Protein AF-A0A819J9R9-F1 (afdb_monomer)

Sequence (330 aa):
MSTSNQSIEPYYMQFLRCAKCSHVFEYENRSYHPITIPTCGHTMCKKYHRPIDQLPTNYPLLIILYDPSKLPKDHIRTLCADKTLGDISMAIKPMINSKECESVISRSMIRKIFSLLNSQYIEREGLSKFLKAMRSLAEHICLDIMLGHQNPQQLTNDVWSTVGFQNHTFYESAIQEKVLNHILSFFKHHAESQAEDIASFVIKDVHGNDRRDIRPIVDLLSGASCFQVFFTSPEQWSLLFYADTQHHLSVEKIIDNLSTPDLFSHAIEQFSNVIRRAGASSEHLLNLKSNFQRLSKIADDNQEYYLNPAIFTQLVLDAINELLQVLINF

pLDDT: mean 74.57, std 15.9, range [32.41, 95.88]

Radius of gyration: 23.45 Å; Cα contacts (8 Å, |Δi|>4): 337; chains: 1; bounding box: 65×56×59 Å

Structure (mmCIF, N/CA/C/O backbone):
data_AF-A0A819J9R9-F1
#
_entry.id   AF-A0A819J9R9-F1
#
loop_
_atom_site.group_PDB
_atom_site.id
_atom_site.type_symbol
_atom_site.label_atom_id
_atom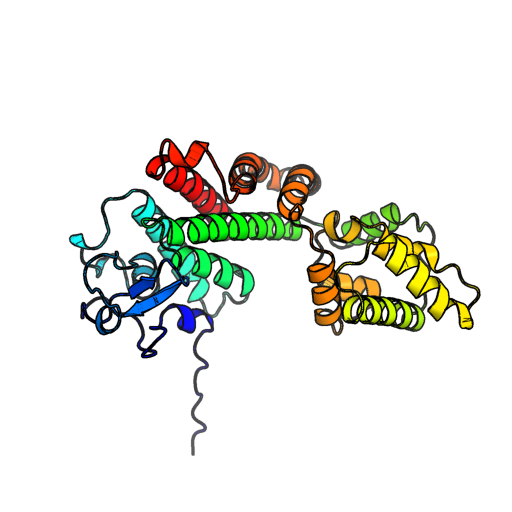_site.label_alt_id
_atom_site.label_comp_id
_atom_site.label_asym_id
_atom_site.label_entity_id
_atom_site.label_seq_id
_atom_site.pdbx_PDB_ins_code
_atom_site.Cartn_x
_atom_site.Cartn_y
_atom_site.Cartn_z
_atom_site.occupancy
_atom_site.B_iso_or_equiv
_atom_site.auth_seq_id
_atom_site.auth_comp_id
_atom_site.auth_asym_id
_atom_site.auth_atom_id
_atom_site.pdbx_PDB_model_num
ATOM 1 N N . MET A 1 1 ? -18.317 -36.057 -19.850 1.00 35.53 1 MET A N 1
ATOM 2 C CA . MET A 1 1 ? -17.613 -34.889 -20.414 1.00 35.53 1 MET A CA 1
ATOM 3 C C . MET A 1 1 ? -17.219 -33.998 -19.256 1.00 35.53 1 MET A C 1
ATOM 5 O O . MET A 1 1 ? -18.078 -33.531 -18.525 1.00 35.53 1 MET A O 1
ATOM 9 N N . SER A 1 2 ? -15.917 -33.926 -19.024 1.00 32.41 2 SER A N 1
ATOM 10 C CA . SER A 1 2 ? -15.237 -33.253 -17.922 1.00 32.41 2 SER A CA 1
ATOM 11 C C . SER A 1 2 ? -15.497 -31.748 -17.922 1.00 32.41 2 SER A C 1
ATOM 13 O O . SER A 1 2 ? -15.113 -31.055 -18.862 1.00 32.41 2 SER A O 1
ATOM 15 N N . THR A 1 3 ? -16.102 -31.248 -16.848 1.00 35.44 3 THR A N 1
ATOM 16 C CA . THR A 1 3 ? -16.086 -29.832 -16.481 1.00 35.44 3 THR A CA 1
ATOM 17 C C . THR A 1 3 ? -14.637 -29.433 -16.221 1.00 35.44 3 THR A C 1
ATOM 19 O O . THR A 1 3 ? -14.031 -29.852 -15.235 1.00 35.44 3 THR A O 1
ATOM 22 N N . SER A 1 4 ? -14.046 -28.683 -17.145 1.00 39.91 4 SER A N 1
ATOM 23 C CA . SER A 1 4 ? -12.729 -28.084 -16.972 1.00 39.91 4 SER A CA 1
ATOM 24 C C . SER A 1 4 ? -12.760 -27.157 -15.757 1.00 39.91 4 SER A C 1
ATOM 26 O O . SER A 1 4 ? -13.386 -26.099 -15.811 1.00 39.91 4 SER A O 1
ATOM 28 N N . ASN A 1 5 ? -12.079 -27.553 -14.681 1.00 39.50 5 ASN A N 1
ATOM 29 C CA . ASN A 1 5 ? -11.653 -26.655 -13.612 1.00 39.50 5 ASN A CA 1
ATOM 30 C C . ASN A 1 5 ? -10.785 -25.556 -14.243 1.00 39.50 5 ASN A C 1
ATOM 32 O O . ASN A 1 5 ? -9.584 -25.741 -14.433 1.00 39.50 5 ASN A O 1
ATOM 36 N N . GLN A 1 6 ? -11.386 -24.425 -14.613 1.00 41.88 6 GLN A N 1
ATOM 37 C CA . GLN A 1 6 ? -10.630 -23.207 -14.871 1.00 41.88 6 GLN A CA 1
ATOM 38 C C . GLN A 1 6 ? -10.096 -22.744 -13.516 1.00 41.88 6 GLN A C 1
ATOM 40 O O . GLN A 1 6 ? -10.842 -22.235 -12.685 1.00 41.88 6 GLN A O 1
ATOM 45 N N . SER A 1 7 ? -8.813 -22.992 -13.261 1.00 53.72 7 SER A N 1
ATOM 46 C CA . SER A 1 7 ? -8.115 -22.406 -12.122 1.00 53.72 7 SER A CA 1
ATOM 47 C C . SER A 1 7 ? -8.224 -20.886 -12.233 1.00 53.72 7 SER A C 1
ATOM 49 O O . SER A 1 7 ? -7.652 -20.301 -13.154 1.00 53.72 7 SER A O 1
ATOM 51 N N . ILE A 1 8 ? -8.989 -20.267 -11.335 1.00 70.19 8 ILE A N 1
ATOM 52 C CA . ILE A 1 8 ? -9.110 -18.812 -11.243 1.00 70.19 8 ILE A CA 1
ATOM 53 C C . ILE A 1 8 ? -7.704 -18.255 -10.994 1.00 70.19 8 ILE A C 1
ATOM 55 O O . ILE A 1 8 ? -7.024 -18.663 -10.053 1.00 70.19 8 ILE A O 1
ATOM 59 N N . GLU A 1 9 ? -7.243 -17.380 -11.886 1.00 75.88 9 GLU A N 1
ATOM 60 C CA . GLU A 1 9 ? -5.914 -16.776 -11.804 1.00 75.88 9 GLU A CA 1
ATOM 61 C C . GLU A 1 9 ? -5.817 -15.849 -10.573 1.00 75.88 9 GLU A C 1
ATOM 63 O O . GLU A 1 9 ? -6.787 -15.148 -10.264 1.00 75.88 9 GLU A O 1
ATOM 68 N N . PRO A 1 10 ? -4.676 -15.809 -9.856 1.00 82.81 10 PRO A N 1
ATOM 69 C CA . PRO A 1 10 ? -4.531 -14.958 -8.678 1.00 82.81 10 PRO A CA 1
ATOM 70 C C . PRO A 1 10 ? -4.746 -13.465 -8.974 1.00 82.81 10 PRO A C 1
ATOM 72 O O . PRO A 1 10 ? -4.228 -12.933 -9.955 1.00 82.81 10 PRO A O 1
ATOM 75 N N . TYR A 1 11 ? -5.434 -12.756 -8.069 1.00 84.00 11 TYR A N 1
ATOM 76 C CA . TYR A 1 11 ? -5.786 -11.332 -8.215 1.00 84.00 11 TYR A CA 1
ATOM 77 C C . TYR A 1 11 ? -4.590 -10.424 -8.553 1.00 84.00 11 TYR A C 1
ATOM 79 O O . TYR A 1 11 ? -4.715 -9.500 -9.355 1.00 84.00 11 TYR A O 1
ATOM 87 N N . TYR A 1 12 ? -3.417 -10.677 -7.966 1.00 87.50 12 TYR A N 1
ATOM 88 C CA . TYR A 1 12 ? -2.241 -9.825 -8.161 1.00 87.50 12 TYR A CA 1
ATOM 89 C C . TYR A 1 12 ? -1.655 -9.902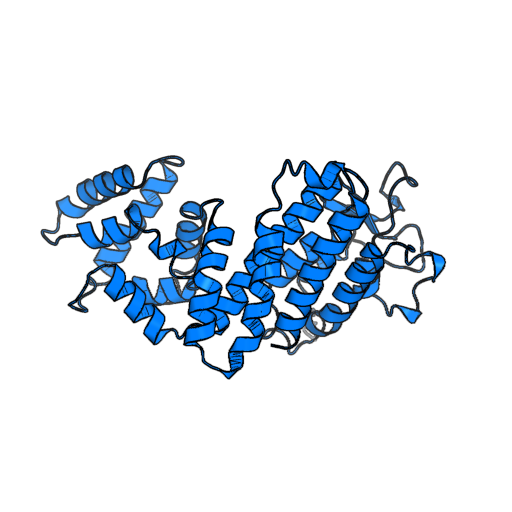 -9.581 1.00 87.50 12 TYR A C 1
ATOM 91 O O . TYR A 1 12 ? -0.903 -9.010 -9.973 1.00 87.50 12 TYR A O 1
ATOM 99 N N . MET A 1 13 ? -2.009 -10.916 -10.380 1.00 90.75 13 MET A N 1
ATOM 100 C CA . MET A 1 13 ? -1.485 -11.079 -11.742 1.00 90.75 13 MET A CA 1
ATOM 101 C C . MET A 1 13 ? -1.840 -9.908 -12.661 1.00 90.75 13 MET A C 1
ATOM 103 O O . MET A 1 13 ? -1.108 -9.630 -13.609 1.00 90.75 13 MET A O 1
ATOM 107 N N . GLN A 1 14 ? -2.903 -9.160 -12.358 1.00 89.75 14 GLN A N 1
ATOM 108 C CA . GLN A 1 14 ? -3.237 -7.936 -13.091 1.00 89.75 14 GLN A CA 1
ATOM 109 C C . GLN A 1 14 ? -2.122 -6.874 -13.027 1.00 89.75 14 GLN A C 1
ATOM 111 O O . GLN A 1 14 ? -1.967 -6.100 -13.967 1.00 89.75 14 GLN A O 1
ATOM 116 N N . PHE A 1 15 ? -1.322 -6.848 -11.952 1.00 91.50 15 PHE A N 1
ATOM 117 C CA . PHE A 1 15 ? -0.208 -5.907 -11.778 1.00 91.50 15 PHE A CA 1
ATOM 118 C C . PHE A 1 15 ? 1.066 -6.349 -12.508 1.00 91.50 15 PHE A C 1
ATOM 120 O O . PHE A 1 15 ? 1.999 -5.566 -12.664 1.00 91.50 15 PHE A O 1
ATOM 127 N N . LEU A 1 16 ? 1.108 -7.606 -12.952 1.00 94.38 16 LEU A N 1
ATOM 128 C CA . LEU A 1 16 ? 2.244 -8.234 -13.628 1.00 94.38 16 LEU A CA 1
ATOM 129 C C . LEU A 1 16 ? 2.017 -8.351 -15.142 1.00 94.38 16 LEU A C 1
ATOM 131 O O . LEU A 1 16 ? 2.734 -9.071 -15.841 1.00 94.38 16 LEU A O 1
ATOM 135 N N . ARG A 1 17 ? 1.008 -7.637 -15.650 1.00 94.94 17 ARG A N 1
ATOM 136 C CA . ARG A 1 17 ? 0.623 -7.600 -17.056 1.00 94.94 17 ARG A CA 1
ATOM 137 C C . ARG A 1 17 ? 0.718 -6.186 -17.598 1.00 94.94 17 ARG A C 1
ATOM 139 O O . ARG A 1 17 ? 0.450 -5.201 -16.918 1.00 94.94 17 ARG A O 1
ATOM 146 N N . CYS A 1 18 ? 1.051 -6.095 -18.876 1.00 94.69 18 CYS A N 1
ATOM 147 C CA . CYS A 1 18 ? 1.057 -4.836 -19.600 1.00 94.69 18 CYS A CA 1
ATOM 148 C C . CYS A 1 18 ? -0.339 -4.212 -19.639 1.00 94.69 18 CYS A C 1
ATOM 150 O O . CYS A 1 18 ? -1.257 -4.814 -20.198 1.00 94.69 18 CYS A O 1
ATOM 152 N N . ALA A 1 19 ? -0.464 -2.962 -19.191 1.00 92.88 19 ALA A N 1
ATOM 153 C CA . ALA A 1 19 ? -1.728 -2.222 -19.227 1.00 92.88 19 ALA A CA 1
ATOM 154 C C . ALA A 1 19 ? -2.332 -2.060 -20.641 1.00 92.88 19 ALA A C 1
ATOM 156 O O . ALA A 1 19 ? -3.514 -1.766 -20.774 1.00 92.88 19 ALA A O 1
ATOM 157 N N . LYS A 1 20 ? -1.541 -2.254 -21.710 1.00 92.44 20 LYS A N 1
ATOM 158 C CA . LYS A 1 20 ? -2.003 -2.116 -23.103 1.00 92.44 20 LYS A CA 1
ATOM 159 C C . LYS A 1 20 ? -2.263 -3.430 -23.831 1.00 92.44 20 LYS A C 1
ATOM 161 O O . LYS A 1 20 ? -3.200 -3.499 -24.615 1.00 92.44 20 LYS A O 1
ATOM 166 N N . CYS A 1 21 ? -1.408 -4.437 -23.660 1.00 93.94 21 CYS A N 1
ATOM 167 C CA . CYS A 1 21 ? -1.518 -5.694 -24.412 1.00 93.94 21 CYS A CA 1
ATOM 168 C C . CYS A 1 21 ? -1.821 -6.914 -23.543 1.00 93.94 21 CYS A C 1
ATOM 170 O O . CYS A 1 21 ? -1.833 -8.022 -24.070 1.00 93.94 21 CYS A O 1
ATOM 172 N N . SER A 1 22 ? -1.982 -6.729 -22.228 1.00 93.94 22 SER A N 1
ATOM 173 C CA . SER A 1 22 ? -2.315 -7.770 -21.240 1.00 93.94 22 SER A CA 1
ATOM 174 C C . SER A 1 22 ? -1.333 -8.948 -21.157 1.00 93.94 22 SER A C 1
ATOM 176 O O . SER A 1 22 ? -1.571 -9.915 -20.431 1.00 93.94 22 SER A O 1
ATOM 178 N N . HIS A 1 23 ? -0.209 -8.859 -21.870 1.00 94.62 23 HIS A N 1
ATOM 179 C CA . HIS A 1 23 ? 0.874 -9.831 -21.832 1.00 94.62 23 HIS A CA 1
ATOM 180 C C . HIS A 1 23 ? 1.564 -9.770 -20.468 1.00 94.62 23 HIS A C 1
ATOM 182 O O . HIS A 1 23 ? 1.807 -8.670 -19.962 1.00 94.62 23 HIS A O 1
ATOM 188 N N . VAL A 1 24 ? 1.846 -10.937 -19.885 1.00 95.88 24 VAL A N 1
ATOM 189 C CA . VAL A 1 24 ? 2.627 -11.048 -18.645 1.00 95.88 24 VAL A CA 1
ATOM 190 C C . VAL A 1 24 ? 4.046 -10.590 -18.942 1.00 95.88 24 VAL A C 1
ATOM 192 O O . VAL A 1 24 ? 4.588 -10.923 -19.988 1.00 95.88 24 VAL A O 1
ATOM 195 N N . PHE A 1 25 ? 4.648 -9.804 -18.059 1.00 95.00 25 PHE A N 1
ATOM 196 C CA . PHE A 1 25 ? 6.018 -9.356 -18.284 1.00 95.00 25 PHE A CA 1
ATOM 197 C C . PHE A 1 25 ? 6.998 -10.540 -18.333 1.00 95.00 25 PHE A C 1
ATOM 199 O O . PHE A 1 25 ? 6.858 -11.524 -17.609 1.00 95.00 25 PHE A O 1
ATOM 206 N N . GLU A 1 26 ? 8.028 -10.446 -19.166 1.00 92.06 26 GLU A N 1
ATOM 207 C CA . GLU A 1 26 ? 9.066 -11.476 -19.275 1.00 92.06 26 GLU A CA 1
ATOM 208 C C . GLU A 1 26 ? 10.449 -10.854 -19.383 1.00 92.06 26 GLU A C 1
ATOM 210 O O . GLU A 1 26 ? 10.588 -9.698 -19.782 1.00 92.06 26 GLU A O 1
ATOM 215 N N . TYR A 1 27 ? 11.475 -11.606 -18.978 1.00 88.94 27 TYR A N 1
ATOM 216 C CA . TYR A 1 27 ? 12.853 -11.115 -18.963 1.00 88.94 27 TYR A CA 1
ATOM 217 C C . TYR A 1 27 ? 13.632 -11.466 -20.239 1.00 88.94 27 TYR A C 1
ATOM 219 O O . TYR A 1 27 ? 14.575 -10.749 -20.572 1.00 88.94 27 TYR A O 1
ATOM 227 N N . GLU A 1 28 ? 13.249 -12.522 -20.966 1.00 89.88 28 GLU A N 1
ATOM 228 C CA . GLU A 1 28 ? 13.983 -13.009 -22.144 1.00 89.88 28 GLU A CA 1
ATOM 229 C C . GLU A 1 28 ? 13.880 -12.033 -23.320 1.00 89.88 28 GLU A C 1
ATOM 231 O O . GLU A 1 28 ? 14.885 -11.603 -23.891 1.00 89.88 28 GLU A O 1
ATOM 236 N N . ASN A 1 29 ? 12.660 -11.609 -23.652 1.00 90.69 29 ASN A N 1
ATOM 237 C CA . ASN A 1 29 ? 12.429 -10.647 -24.715 1.00 90.69 29 ASN A CA 1
ATOM 238 C C . ASN A 1 29 ? 12.328 -9.227 -24.154 1.00 90.69 29 ASN A C 1
ATOM 240 O O . ASN A 1 29 ? 11.336 -8.837 -23.533 1.00 90.69 29 ASN A O 1
ATOM 244 N N . ARG A 1 30 ? 13.325 -8.399 -24.481 1.00 88.31 30 ARG A N 1
ATOM 245 C CA . ARG A 1 30 ? 13.377 -6.974 -24.102 1.00 88.31 30 ARG A CA 1
ATOM 246 C C . ARG A 1 30 ? 12.128 -6.179 -24.488 1.00 88.31 30 ARG A C 1
ATOM 248 O O . ARG A 1 30 ? 11.832 -5.176 -23.848 1.00 88.31 30 ARG A O 1
ATOM 255 N N . SER A 1 31 ? 11.382 -6.615 -25.503 1.00 90.06 31 SER A N 1
ATOM 256 C CA . SER A 1 31 ? 10.129 -5.975 -25.925 1.00 90.06 31 SER A CA 1
ATOM 257 C C . SER A 1 31 ? 9.043 -6.032 -24.850 1.00 90.06 31 SER A C 1
ATOM 259 O O . SER A 1 31 ? 8.181 -5.156 -24.814 1.00 90.06 31 SER A O 1
ATOM 261 N N . TYR A 1 32 ? 9.081 -7.037 -23.976 1.00 92.19 32 TYR A N 1
ATOM 262 C CA . TYR A 1 32 ? 8.088 -7.255 -22.927 1.00 92.19 32 TYR A CA 1
ATOM 263 C C . TYR A 1 32 ? 8.576 -6.857 -21.533 1.00 92.19 32 TYR A C 1
ATOM 265 O O . TYR A 1 32 ? 7.855 -7.061 -20.560 1.00 92.19 32 TYR A O 1
ATOM 273 N N . HIS A 1 33 ? 9.743 -6.214 -21.434 1.00 91.25 33 HIS A N 1
ATOM 274 C CA . HIS A 1 33 ? 10.233 -5.661 -20.171 1.00 91.25 33 HIS A CA 1
ATOM 275 C C . HIS A 1 33 ? 9.257 -4.602 -19.635 1.00 91.25 33 HIS A C 1
ATOM 277 O O . HIS A 1 33 ? 8.794 -3.767 -20.422 1.00 91.25 33 HIS A O 1
ATOM 283 N N . PRO A 1 34 ? 8.928 -4.628 -18.331 1.00 92.75 34 PRO A N 1
ATOM 284 C CA . PRO A 1 34 ? 7.992 -3.686 -17.728 1.00 92.75 34 PRO A CA 1
ATOM 285 C C . PRO A 1 34 ? 8.612 -2.295 -17.608 1.00 92.75 34 PRO A C 1
ATOM 287 O O . PRO A 1 34 ? 9.711 -2.155 -17.086 1.00 92.75 34 PRO A O 1
ATOM 290 N N . ILE A 1 35 ? 7.890 -1.265 -18.036 1.00 91.19 35 ILE A N 1
ATOM 291 C CA . ILE A 1 35 ? 8.243 0.151 -17.901 1.00 91.19 35 ILE A CA 1
ATOM 292 C C . ILE A 1 35 ? 7.101 0.858 -17.175 1.00 91.19 35 ILE A C 1
ATOM 294 O O . ILE A 1 35 ? 5.973 0.878 -17.674 1.00 91.19 35 ILE A O 1
ATOM 298 N N . THR A 1 36 ? 7.393 1.444 -16.016 1.00 91.12 36 THR A N 1
ATOM 299 C CA . THR A 1 36 ? 6.421 2.222 -15.236 1.00 91.12 36 THR A CA 1
ATOM 300 C C . THR A 1 36 ? 6.359 3.655 -15.750 1.00 91.12 36 THR A C 1
ATOM 302 O O . THR A 1 36 ? 7.379 4.341 -15.794 1.00 91.12 36 THR A O 1
ATOM 305 N N . ILE A 1 37 ? 5.161 4.126 -16.096 1.00 89.62 37 ILE A N 1
ATOM 306 C CA . ILE A 1 37 ? 4.934 5.491 -16.576 1.00 89.62 37 ILE A CA 1
ATOM 307 C C . ILE A 1 37 ? 4.801 6.447 -15.373 1.00 89.62 37 ILE A C 1
ATOM 309 O O . ILE A 1 37 ? 3.852 6.296 -14.599 1.00 89.62 37 ILE A O 1
ATOM 313 N N . PRO A 1 38 ? 5.665 7.471 -15.227 1.00 85.81 38 PRO A N 1
ATOM 314 C CA . PRO A 1 38 ? 5.675 8.371 -14.067 1.00 85.81 38 PRO A CA 1
ATOM 315 C C . PRO A 1 38 ? 4.355 9.136 -13.870 1.00 85.81 38 PRO A C 1
ATOM 317 O O . PRO A 1 38 ? 3.805 9.182 -12.770 1.00 85.81 38 PRO A O 1
ATOM 320 N N . THR A 1 39 ? 3.783 9.664 -14.957 1.00 83.56 39 THR A N 1
ATOM 321 C CA . THR A 1 39 ? 2.574 10.508 -14.938 1.00 83.56 39 THR A CA 1
ATOM 322 C C . THR A 1 39 ? 1.318 9.780 -14.480 1.00 83.56 39 THR A C 1
ATOM 324 O O . THR A 1 39 ? 0.452 10.385 -13.849 1.00 83.56 39 THR A O 1
ATOM 327 N N . CYS A 1 40 ? 1.179 8.480 -14.763 1.00 85.31 40 CYS A N 1
ATOM 328 C CA . CYS A 1 40 ? -0.056 7.724 -14.518 1.00 85.31 40 CYS A CA 1
ATOM 329 C C . CYS A 1 40 ? 0.126 6.492 -13.613 1.00 85.31 40 CYS A C 1
ATOM 331 O O . CYS A 1 40 ? -0.860 6.037 -13.053 1.00 85.31 40 CYS A O 1
ATOM 333 N N . GLY A 1 41 ? 1.357 6.029 -13.367 1.00 85.12 41 GLY A N 1
ATOM 334 C CA . GLY A 1 41 ? 1.653 4.853 -12.532 1.00 85.12 41 GLY A CA 1
ATOM 335 C C . GLY A 1 41 ? 1.339 3.508 -13.199 1.00 85.12 41 GLY A C 1
ATOM 336 O O . GLY A 1 41 ? 1.483 2.462 -12.577 1.00 85.12 41 GLY A O 1
ATOM 337 N N . HIS A 1 42 ? 0.906 3.507 -14.463 1.00 90.12 42 HIS A N 1
ATOM 338 C CA . HIS A 1 42 ? 0.685 2.268 -15.204 1.00 90.12 42 HIS A CA 1
ATOM 339 C C . HIS A 1 42 ? 2.013 1.667 -15.656 1.00 90.12 42 HIS A C 1
ATOM 341 O O . HIS A 1 42 ? 2.914 2.389 -16.087 1.00 90.12 42 HIS A O 1
ATOM 347 N N . THR A 1 43 ? 2.086 0.338 -15.660 1.00 92.69 43 THR A N 1
ATOM 348 C CA . THR A 1 43 ? 3.240 -0.397 -16.181 1.00 92.69 43 THR A CA 1
ATOM 349 C C . THR A 1 43 ? 2.908 -1.004 -17.540 1.00 92.69 43 THR A C 1
ATOM 351 O O . THR A 1 43 ? 1.895 -1.683 -17.730 1.00 92.69 43 THR A O 1
ATOM 354 N N . MET A 1 44 ? 3.765 -0.748 -18.524 1.00 92.88 44 MET A N 1
ATOM 355 C CA . MET A 1 44 ? 3.602 -1.203 -19.903 1.00 92.88 44 MET A CA 1
ATOM 356 C C . MET A 1 44 ? 4.852 -1.924 -20.394 1.00 92.88 44 MET A C 1
ATOM 358 O O . MET A 1 44 ? 5.958 -1.640 -19.957 1.00 92.88 44 MET A O 1
ATOM 362 N N . CYS A 1 45 ? 4.698 -2.841 -21.346 1.00 92.38 45 CYS A N 1
ATOM 363 C CA . CYS A 1 45 ? 5.844 -3.443 -22.021 1.00 92.38 45 CYS A CA 1
ATOM 364 C C . CYS A 1 45 ? 6.619 -2.397 -22.834 1.00 92.38 45 CYS A C 1
ATOM 366 O O . CYS A 1 45 ? 6.007 -1.552 -23.498 1.00 92.38 45 CYS A O 1
ATOM 368 N N . LYS A 1 46 ? 7.948 -2.531 -22.887 1.00 89.44 46 LYS A N 1
ATOM 369 C CA . LYS A 1 46 ? 8.851 -1.673 -23.673 1.00 89.44 46 LYS A CA 1
ATOM 370 C C . LYS A 1 46 ? 8.424 -1.508 -25.141 1.00 89.44 46 LYS A C 1
ATOM 372 O O . LYS A 1 46 ? 8.547 -0.422 -25.691 1.00 89.44 46 LYS A O 1
ATOM 377 N N . LYS A 1 47 ? 7.823 -2.538 -25.755 1.00 88.44 47 LYS A N 1
ATOM 378 C CA . LYS A 1 47 ? 7.216 -2.509 -27.104 1.00 88.44 47 LYS A CA 1
ATOM 379 C C . LYS A 1 47 ? 6.231 -1.353 -27.307 1.00 88.44 47 LYS A C 1
ATOM 381 O O . LYS A 1 47 ? 6.094 -0.841 -28.417 1.00 88.44 47 LYS A O 1
ATOM 386 N N . TYR A 1 48 ? 5.491 -1.000 -26.261 1.00 84.69 48 TYR A N 1
ATOM 387 C CA . TYR A 1 48 ? 4.381 -0.055 -26.322 1.00 84.69 48 TYR A CA 1
ATOM 388 C C . TYR A 1 48 ? 4.649 1.269 -25.612 1.00 84.69 48 TYR A C 1
ATOM 390 O O . TYR A 1 48 ? 3.856 2.197 -25.778 1.00 84.69 48 TYR A O 1
ATOM 398 N N . HIS A 1 49 ? 5.740 1.366 -24.858 1.00 74.00 49 HIS A N 1
ATOM 399 C CA . HIS A 1 49 ? 6.211 2.624 -24.304 1.00 74.00 49 HIS A CA 1
ATOM 400 C C . HIS A 1 49 ? 6.929 3.421 -25.401 1.00 74.00 49 HIS A C 1
ATOM 402 O O . HIS A 1 49 ? 7.862 2.915 -26.009 1.00 74.00 49 HIS A O 1
ATOM 408 N N . ARG A 1 50 ? 6.518 4.659 -25.682 1.00 67.12 50 ARG A N 1
ATOM 409 C CA . ARG A 1 50 ? 7.270 5.606 -26.526 1.00 67.12 50 ARG A CA 1
ATOM 410 C C . ARG A 1 50 ? 7.434 6.901 -25.719 1.00 67.12 50 ARG A C 1
ATOM 412 O O . ARG A 1 50 ? 6.412 7.366 -25.221 1.00 67.12 50 ARG A O 1
ATOM 419 N N . PRO A 1 51 ? 8.646 7.476 -25.587 1.00 63.06 51 PRO A N 1
ATOM 420 C CA . PRO A 1 51 ? 9.911 7.114 -26.236 1.00 63.06 51 PRO A CA 1
ATOM 421 C C . PRO A 1 51 ? 10.611 5.939 -25.529 1.00 63.06 51 PRO A C 1
ATOM 423 O O . PRO A 1 51 ? 10.637 5.854 -24.305 1.00 63.06 51 PRO A O 1
ATOM 426 N N . ILE A 1 52 ? 11.157 5.007 -26.311 1.00 53.91 52 ILE A N 1
ATOM 427 C CA . ILE A 1 52 ? 11.544 3.646 -25.890 1.00 53.91 52 ILE A CA 1
ATOM 428 C C . ILE A 1 52 ? 12.765 3.595 -24.940 1.00 53.91 52 ILE A C 1
ATOM 430 O O . ILE A 1 52 ? 12.994 2.551 -24.338 1.00 53.91 52 ILE A O 1
ATOM 434 N N . ASP A 1 53 ? 13.496 4.691 -24.701 1.00 54.88 53 ASP A N 1
ATOM 435 C CA . ASP A 1 53 ? 14.839 4.599 -24.089 1.00 54.88 53 ASP A CA 1
ATOM 436 C C . ASP A 1 53 ? 15.116 5.474 -22.857 1.00 54.88 53 ASP A C 1
ATOM 438 O O . ASP A 1 53 ? 16.223 5.432 -22.330 1.00 54.88 53 ASP A O 1
ATOM 442 N N . GLN A 1 54 ? 14.147 6.241 -22.350 1.00 71.75 54 GLN A N 1
ATOM 443 C CA . GLN A 1 54 ? 14.422 7.164 -21.233 1.00 71.75 54 GLN A CA 1
ATOM 444 C C . GLN A 1 54 ? 14.173 6.562 -19.841 1.00 71.75 54 GLN A C 1
ATOM 446 O O . GLN A 1 54 ? 14.804 6.981 -18.874 1.00 71.75 54 GLN A O 1
ATOM 451 N N . LEU A 1 55 ? 13.308 5.548 -19.719 1.00 81.19 55 LEU A N 1
ATOM 452 C CA . LEU A 1 55 ? 12.886 5.025 -18.415 1.00 81.19 55 LEU A CA 1
ATOM 453 C C . LEU A 1 55 ? 13.474 3.642 -18.082 1.00 81.19 55 LEU A C 1
ATOM 455 O O . LEU A 1 55 ? 13.667 2.819 -18.981 1.00 81.19 55 LEU A O 1
ATOM 459 N N . PRO A 1 56 ? 13.751 3.361 -16.789 1.00 85.25 56 PRO A N 1
ATOM 460 C CA . PRO A 1 56 ? 14.128 2.029 -16.315 1.00 85.25 56 PRO A CA 1
ATOM 461 C C . PRO A 1 56 ? 13.111 0.952 -16.661 1.00 85.25 56 PRO A C 1
ATOM 463 O O . PRO A 1 56 ? 11.904 1.159 -16.539 1.00 85.25 56 PRO A O 1
ATOM 466 N N . THR A 1 57 ? 13.629 -0.250 -16.902 1.00 88.50 57 THR A N 1
ATOM 467 C CA . THR A 1 57 ? 12.870 -1.475 -16.657 1.00 88.50 57 THR A CA 1
ATOM 468 C C . THR A 1 57 ? 12.585 -1.626 -15.162 1.00 88.50 57 THR A C 1
ATOM 470 O O . THR A 1 57 ? 13.477 -1.461 -14.333 1.00 88.50 57 THR A O 1
ATOM 473 N N . ASN A 1 58 ? 11.347 -1.971 -14.820 1.00 90.94 58 ASN A N 1
ATOM 474 C CA . ASN A 1 58 ? 10.898 -2.244 -13.462 1.00 90.94 58 ASN A CA 1
ATOM 475 C C . ASN A 1 58 ? 11.241 -3.691 -13.051 1.00 90.94 58 ASN A C 1
ATOM 477 O O . ASN A 1 58 ? 10.423 -4.608 -13.150 1.00 90.94 58 ASN A O 1
ATOM 481 N N . TYR A 1 59 ? 12.488 -3.907 -12.630 1.00 89.62 59 TYR A N 1
ATOM 482 C CA . TYR A 1 59 ? 12.986 -5.219 -12.192 1.00 89.62 59 TYR A CA 1
ATOM 483 C C . TYR A 1 59 ? 12.287 -5.826 -10.980 1.00 89.62 59 TYR A C 1
ATOM 485 O O . TYR A 1 59 ? 12.112 -7.046 -10.999 1.00 89.62 59 TYR A O 1
ATOM 493 N N . PRO A 1 60 ? 11.849 -5.049 -9.974 1.00 91.62 60 PRO A N 1
ATOM 494 C CA . PRO A 1 60 ? 11.048 -5.585 -8.877 1.00 91.62 60 PRO A CA 1
ATOM 495 C C . PRO A 1 60 ? 9.868 -6.458 -9.348 1.00 91.62 60 PRO A C 1
ATOM 497 O O . PRO A 1 60 ? 9.679 -7.570 -8.857 1.00 91.62 60 PRO A O 1
ATOM 500 N N . LEU A 1 61 ? 9.148 -6.052 -10.402 1.00 93.25 61 LEU A N 1
ATOM 501 C CA . LEU A 1 61 ? 8.060 -6.868 -10.968 1.00 93.25 61 LEU A CA 1
ATOM 502 C C . LEU A 1 61 ? 8.550 -8.160 -11.639 1.00 93.25 61 LEU A C 1
ATOM 504 O O . LEU A 1 61 ? 7.878 -9.189 -11.572 1.00 93.25 61 LEU A O 1
ATOM 508 N N . LEU A 1 62 ? 9.721 -8.132 -12.280 1.00 92.50 62 LEU A N 1
ATOM 509 C CA . LEU A 1 62 ? 10.323 -9.334 -12.861 1.00 92.50 62 LEU A CA 1
ATOM 510 C C . LEU A 1 62 ? 10.806 -10.307 -11.777 1.00 92.50 62 LEU A C 1
ATOM 512 O O . LEU A 1 62 ? 10.702 -11.511 -11.979 1.00 92.50 62 LEU A O 1
ATOM 516 N N . ILE A 1 63 ? 11.272 -9.820 -10.624 1.00 91.88 63 ILE A N 1
ATOM 517 C CA . ILE A 1 63 ? 11.652 -10.658 -9.473 1.00 91.88 63 ILE A CA 1
ATOM 518 C C . ILE A 1 63 ? 10.439 -11.414 -8.918 1.00 91.88 63 ILE A C 1
ATOM 520 O O . ILE A 1 63 ? 10.544 -12.588 -8.555 1.00 91.88 63 ILE A O 1
ATOM 524 N N . ILE A 1 64 ? 9.259 -10.789 -8.910 1.00 92.25 64 ILE A N 1
ATOM 525 C CA . ILE A 1 64 ? 8.024 -11.475 -8.513 1.00 92.25 64 ILE A CA 1
ATOM 526 C C . ILE A 1 64 ? 7.738 -12.669 -9.436 1.00 92.25 64 ILE A C 1
ATOM 528 O O . ILE A 1 64 ? 7.407 -13.753 -8.958 1.00 92.25 64 ILE A O 1
ATOM 532 N N . LEU A 1 65 ? 7.925 -12.505 -10.747 1.00 91.75 65 LEU A N 1
ATOM 533 C CA . LEU A 1 65 ? 7.634 -13.540 -11.744 1.00 91.75 65 LEU A CA 1
ATOM 534 C C . LEU A 1 65 ? 8.733 -14.608 -11.856 1.00 91.75 65 LEU A C 1
ATOM 536 O O . LEU A 1 65 ? 8.444 -15.795 -11.987 1.00 91.75 65 LEU A O 1
ATOM 540 N N . TYR A 1 66 ? 10.000 -14.213 -11.763 1.00 91.06 66 TYR A N 1
ATOM 541 C CA . TYR A 1 66 ? 11.150 -15.050 -12.113 1.00 91.06 66 TYR A CA 1
ATOM 542 C C . TYR A 1 66 ? 12.149 -15.150 -10.967 1.00 91.06 66 TYR A C 1
ATOM 544 O O . TYR A 1 66 ? 12.188 -14.321 -10.066 1.00 91.06 66 TYR A O 1
ATOM 552 N N . ASP A 1 67 ? 12.941 -16.215 -10.960 1.00 87.44 67 ASP A N 1
ATOM 553 C CA . ASP A 1 67 ? 14.054 -16.337 -10.021 1.00 87.44 67 ASP A CA 1
ATOM 554 C C . ASP A 1 67 ? 15.102 -15.241 -10.322 1.00 87.44 67 ASP A C 1
ATOM 556 O O . ASP A 1 67 ? 15.516 -15.131 -11.483 1.00 87.44 67 ASP A O 1
ATOM 560 N N . PRO A 1 68 ? 15.543 -14.444 -9.327 1.00 85.19 68 PRO A N 1
ATOM 561 C CA . PRO A 1 68 ? 16.573 -13.422 -9.514 1.00 85.19 68 PRO A CA 1
ATOM 562 C C . PRO A 1 68 ? 17.850 -13.940 -10.185 1.00 85.19 68 PRO A C 1
ATOM 564 O O . PRO A 1 68 ? 18.482 -13.201 -10.936 1.00 85.19 68 PRO A O 1
ATOM 567 N N . SER A 1 69 ? 18.210 -15.213 -9.979 1.00 84.56 69 SER A N 1
ATOM 568 C CA . SER A 1 69 ? 19.386 -15.841 -10.601 1.00 84.56 69 SER A CA 1
ATOM 569 C C . SER A 1 69 ? 19.304 -15.941 -12.130 1.00 84.56 69 SER A C 1
ATOM 571 O O . SER A 1 69 ? 20.337 -16.039 -12.793 1.00 84.56 69 SER A O 1
ATOM 573 N N . LYS A 1 70 ? 18.090 -15.895 -12.696 1.00 84.94 70 LYS A N 1
ATOM 574 C CA . LYS A 1 70 ? 17.837 -15.942 -14.145 1.00 84.94 70 LYS A CA 1
ATOM 575 C C . LYS A 1 70 ? 17.817 -14.559 -14.792 1.00 84.94 70 LYS A C 1
ATOM 577 O O . LYS A 1 70 ? 17.895 -14.459 -16.015 1.00 84.94 70 LYS A O 1
ATOM 582 N N . LEU A 1 71 ? 17.689 -13.498 -13.996 1.00 83.12 71 LEU A N 1
ATOM 583 C CA . LEU A 1 71 ? 17.654 -12.134 -14.506 1.00 83.12 71 LEU A CA 1
ATOM 584 C C . LEU A 1 71 ? 19.074 -11.686 -14.894 1.00 83.12 71 LEU A C 1
ATOM 586 O O . LEU A 1 71 ? 20.034 -12.000 -14.185 1.00 83.12 71 LEU A O 1
ATOM 590 N N . PRO A 1 72 ? 19.251 -10.944 -16.003 1.00 74.44 72 PRO A N 1
ATOM 591 C CA . PRO A 1 72 ? 20.571 -10.446 -16.375 1.00 74.44 72 PRO A CA 1
ATOM 592 C C . PRO A 1 72 ? 21.163 -9.557 -15.265 1.00 74.44 72 PRO A C 1
ATOM 594 O O . PRO A 1 72 ? 20.460 -8.755 -14.656 1.00 74.44 72 PRO A O 1
ATOM 597 N N . LYS A 1 73 ? 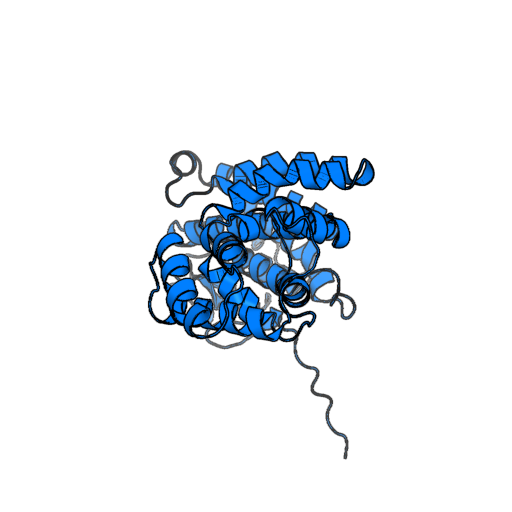22.468 -9.663 -14.996 1.00 65.75 73 LYS A N 1
ATOM 598 C CA . LYS A 1 73 ? 23.111 -8.888 -13.915 1.00 65.75 73 LYS A CA 1
ATOM 599 C C . LYS A 1 73 ? 23.178 -7.389 -14.214 1.00 65.75 73 LYS A C 1
ATOM 601 O O . LYS A 1 73 ? 22.963 -6.591 -13.314 1.00 65.75 73 LYS A O 1
ATOM 606 N N . ASP A 1 74 ? 23.364 -7.017 -15.481 1.00 59.78 74 ASP A N 1
ATOM 607 C CA . ASP A 1 74 ? 23.406 -5.613 -15.942 1.00 59.78 74 ASP A CA 1
ATOM 608 C C . ASP A 1 74 ? 22.065 -4.885 -15.779 1.00 59.78 74 ASP A C 1
ATOM 610 O O . ASP A 1 74 ? 21.957 -3.667 -15.907 1.00 59.78 74 ASP A O 1
ATOM 614 N N . HIS A 1 75 ? 21.015 -5.667 -15.562 1.00 54.25 75 HIS A N 1
ATOM 615 C CA . HIS A 1 75 ? 19.646 -5.222 -15.500 1.00 54.25 75 HIS A CA 1
ATOM 616 C C . HIS A 1 75 ? 19.277 -4.821 -14.057 1.00 54.25 75 HIS A C 1
ATOM 618 O O . HIS A 1 75 ? 18.568 -3.843 -13.875 1.00 54.25 75 HIS A O 1
ATOM 624 N N . ILE A 1 76 ? 19.844 -5.440 -13.018 1.00 55.91 76 ILE A N 1
ATOM 625 C CA . ILE A 1 76 ? 19.673 -4.987 -11.628 1.00 55.91 76 ILE A CA 1
ATOM 626 C C . ILE A 1 76 ? 20.485 -3.698 -11.451 1.00 55.91 76 ILE A C 1
ATOM 628 O O . ILE A 1 76 ? 21.685 -3.729 -11.184 1.00 55.91 76 ILE A O 1
ATOM 632 N N . ARG A 1 77 ? 19.849 -2.552 -11.694 1.00 57.03 77 ARG A N 1
ATOM 633 C CA . ARG A 1 77 ? 20.474 -1.231 -11.593 1.00 57.03 77 ARG A CA 1
ATOM 634 C C . ARG A 1 77 ? 21.219 -1.079 -10.264 1.00 57.03 77 ARG A C 1
ATOM 636 O O . ARG A 1 77 ? 20.739 -1.465 -9.205 1.00 57.03 77 ARG A O 1
ATOM 643 N N . THR A 1 78 ? 22.393 -0.462 -10.342 1.00 55.25 78 THR A N 1
ATOM 644 C CA . THR A 1 78 ? 23.394 -0.289 -9.275 1.00 55.25 78 THR A CA 1
ATOM 645 C C . THR A 1 78 ? 22.971 0.660 -8.145 1.00 55.25 78 THR A C 1
ATOM 647 O O . THR A 1 78 ? 23.790 1.009 -7.295 1.00 55.25 78 THR A O 1
ATOM 650 N N . LEU A 1 79 ? 21.724 1.137 -8.152 1.00 66.62 79 LEU A N 1
ATOM 651 C CA . LEU A 1 79 ? 21.207 2.057 -7.147 1.00 66.62 79 LEU A CA 1
ATOM 652 C C . LEU A 1 79 ? 20.737 1.265 -5.928 1.00 66.62 79 LEU A C 1
ATOM 654 O O . LEU A 1 79 ? 20.070 0.240 -6.049 1.00 66.62 79 LEU A O 1
ATOM 658 N N . CYS A 1 80 ? 21.047 1.778 -4.739 1.00 77.12 80 CYS A N 1
ATOM 659 C CA . CYS A 1 80 ? 20.657 1.148 -3.480 1.00 77.12 80 CYS A CA 1
ATOM 660 C C . CYS A 1 80 ? 19.127 0.948 -3.380 1.00 77.12 80 CYS A C 1
ATOM 662 O O . CYS A 1 80 ? 18.675 -0.079 -2.882 1.00 77.12 80 CYS A O 1
ATOM 664 N N . ALA A 1 81 ? 18.338 1.861 -3.961 1.00 82.50 81 ALA A N 1
ATOM 665 C CA . ALA A 1 81 ? 16.877 1.818 -3.923 1.00 82.50 81 ALA A CA 1
ATOM 666 C C . ALA A 1 81 ? 16.300 0.664 -4.757 1.00 82.50 81 ALA A C 1
ATOM 668 O O . ALA A 1 81 ? 15.383 -0.023 -4.310 1.00 82.50 81 ALA A O 1
ATOM 669 N N . ASP A 1 82 ? 16.872 0.407 -5.939 1.00 83.44 82 ASP A N 1
ATOM 670 C CA . ASP A 1 82 ? 16.488 -0.721 -6.796 1.00 83.44 82 ASP A CA 1
ATOM 671 C C . ASP A 1 82 ? 16.764 -2.058 -6.093 1.00 83.44 82 ASP A C 1
ATOM 673 O O . ASP A 1 82 ? 15.961 -2.989 -6.185 1.00 83.44 82 ASP A O 1
ATOM 677 N N . LYS A 1 83 ? 17.870 -2.136 -5.338 1.00 85.25 83 LYS A N 1
ATOM 678 C CA . LYS A 1 83 ? 18.192 -3.303 -4.514 1.00 85.25 83 LYS A CA 1
ATOM 679 C C . LYS A 1 83 ? 17.147 -3.512 -3.416 1.00 85.25 83 LYS A C 1
ATOM 681 O O . LYS A 1 83 ? 16.591 -4.602 -3.340 1.00 85.25 83 LYS A O 1
ATOM 686 N N . THR A 1 84 ? 16.818 -2.477 -2.637 1.00 90.44 84 THR A N 1
ATOM 687 C CA . THR A 1 84 ? 15.802 -2.573 -1.573 1.00 90.44 84 THR A CA 1
ATOM 688 C C . THR A 1 84 ? 14.429 -2.979 -2.127 1.00 90.44 84 THR A C 1
ATOM 690 O O . THR A 1 84 ? 13.764 -3.842 -1.562 1.00 90.44 84 THR A O 1
ATOM 693 N N . LEU A 1 85 ? 14.003 -2.426 -3.270 1.00 91.44 85 LEU A N 1
ATOM 694 C CA . LEU A 1 85 ? 12.749 -2.827 -3.930 1.00 91.44 85 LEU A CA 1
ATOM 695 C C . LEU A 1 85 ? 12.784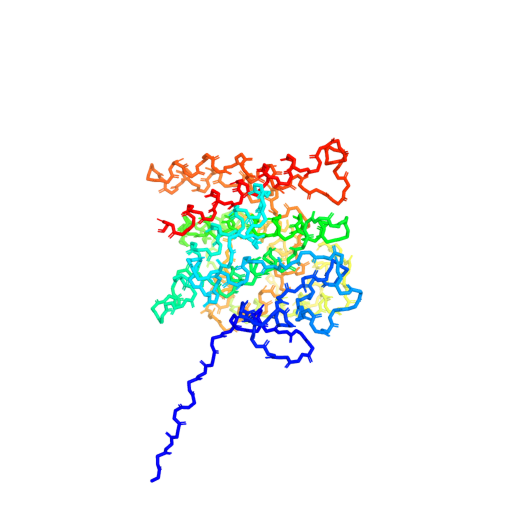 -4.282 -4.432 1.00 91.44 85 LEU A C 1
ATOM 697 O O . LEU A 1 85 ? 11.762 -4.978 -4.416 1.00 91.44 85 LEU A O 1
ATOM 701 N N . GLY A 1 86 ? 13.953 -4.753 -4.869 1.00 90.38 86 GLY A N 1
ATOM 702 C CA . GLY A 1 86 ? 14.192 -6.155 -5.198 1.00 90.38 86 GLY A CA 1
ATOM 703 C C . GLY A 1 86 ? 14.079 -7.069 -3.977 1.00 90.38 86 GLY A C 1
ATOM 704 O O . GLY A 1 86 ? 13.392 -8.086 -4.052 1.00 90.38 86 GLY A O 1
ATOM 705 N N . ASP A 1 87 ? 14.672 -6.678 -2.848 1.00 90.00 87 ASP A N 1
ATOM 706 C CA . ASP A 1 87 ? 14.600 -7.409 -1.576 1.00 90.00 87 ASP A CA 1
ATOM 707 C C . ASP A 1 87 ? 13.149 -7.514 -1.073 1.00 90.00 87 ASP A C 1
ATOM 709 O O . ASP A 1 87 ? 12.686 -8.606 -0.739 1.00 90.00 87 ASP A O 1
ATOM 713 N N . ILE A 1 88 ? 12.389 -6.415 -1.145 1.00 92.12 88 ILE A N 1
ATOM 714 C CA . ILE A 1 88 ? 10.944 -6.389 -0.867 1.00 92.12 88 ILE A CA 1
ATOM 715 C C . ILE A 1 88 ? 10.199 -7.384 -1.773 1.00 92.12 88 ILE A C 1
ATOM 717 O O . ILE A 1 88 ? 9.398 -8.193 -1.303 1.00 92.12 88 ILE A O 1
ATOM 721 N N . SER A 1 89 ? 10.490 -7.374 -3.076 1.00 92.50 89 SER A N 1
ATOM 722 C CA . SER A 1 89 ? 9.848 -8.276 -4.042 1.00 92.50 89 SER A CA 1
ATOM 723 C C . SER A 1 89 ? 10.152 -9.749 -3.757 1.00 92.50 89 SER A C 1
ATOM 725 O O . SER A 1 89 ? 9.259 -10.589 -3.867 1.00 92.50 89 SER A O 1
ATOM 727 N N . MET A 1 90 ? 11.388 -10.070 -3.358 1.00 91.06 90 MET A N 1
ATOM 728 C CA . MET A 1 90 ? 11.778 -11.426 -2.962 1.00 91.06 90 MET A CA 1
ATOM 729 C C . MET A 1 90 ? 11.061 -11.881 -1.690 1.00 91.06 90 MET A C 1
ATOM 731 O O . MET A 1 90 ? 10.583 -13.014 -1.653 1.00 91.06 90 MET A O 1
ATOM 735 N N . ALA A 1 91 ? 10.952 -11.010 -0.683 1.00 89.19 91 ALA A N 1
ATOM 736 C CA . ALA A 1 91 ? 10.296 -11.327 0.584 1.00 89.19 91 ALA A CA 1
ATOM 737 C C . ALA A 1 91 ? 8.797 -11.620 0.407 1.00 89.19 91 ALA A C 1
ATOM 739 O O . ALA A 1 91 ? 8.260 -12.544 1.012 1.00 89.19 91 ALA A O 1
ATOM 740 N N . ILE A 1 92 ? 8.126 -10.882 -0.481 1.00 88.69 92 ILE A N 1
ATOM 741 C CA . ILE A 1 92 ? 6.671 -10.978 -0.674 1.00 88.69 92 ILE A CA 1
ATOM 742 C C . ILE A 1 92 ? 6.284 -12.102 -1.640 1.00 88.69 92 ILE A C 1
ATOM 744 O O . ILE A 1 92 ? 5.208 -12.690 -1.516 1.00 88.69 92 ILE A O 1
ATOM 748 N N . LYS A 1 93 ? 7.159 -12.447 -2.593 1.00 89.19 93 LYS A N 1
ATOM 749 C CA . LYS A 1 93 ? 6.936 -13.509 -3.585 1.00 89.19 93 LYS A CA 1
ATOM 750 C C . LYS A 1 93 ? 6.406 -14.837 -3.012 1.00 89.19 93 LYS A C 1
ATOM 752 O O . LYS A 1 93 ? 5.445 -15.352 -3.588 1.00 89.19 93 LYS A O 1
ATOM 757 N N . PRO A 1 94 ? 6.979 -15.443 -1.953 1.00 86.62 94 PRO A N 1
ATOM 758 C CA . PRO A 1 94 ? 6.443 -16.689 -1.400 1.00 86.62 94 PRO A CA 1
ATOM 759 C C . PRO A 1 94 ? 5.044 -16.504 -0.798 1.00 86.62 94 PRO A C 1
ATOM 761 O O . PRO A 1 94 ? 4.201 -17.388 -0.933 1.00 86.62 94 PRO A O 1
ATOM 764 N N . MET A 1 95 ? 4.768 -15.339 -0.213 1.00 80.88 95 MET A N 1
ATOM 765 C CA . MET A 1 95 ? 3.510 -15.050 0.477 1.00 80.88 95 MET A CA 1
ATOM 766 C C . MET A 1 95 ? 2.345 -14.891 -0.498 1.00 80.88 95 MET A C 1
ATOM 768 O O . MET A 1 95 ? 1.256 -15.388 -0.249 1.00 80.88 95 MET A O 1
ATOM 772 N N . ILE A 1 96 ? 2.573 -14.262 -1.653 1.00 81.00 96 ILE A N 1
ATOM 773 C CA . ILE A 1 96 ? 1.527 -14.113 -2.679 1.00 81.00 96 ILE A CA 1
ATOM 774 C C . ILE A 1 96 ? 1.310 -15.388 -3.510 1.00 81.00 96 ILE A C 1
ATOM 776 O O . ILE A 1 96 ? 0.240 -15.568 -4.084 1.00 81.00 96 ILE A O 1
ATOM 780 N N . ASN A 1 97 ? 2.309 -16.273 -3.603 1.00 75.19 97 ASN A N 1
ATOM 781 C CA . ASN A 1 97 ? 2.228 -17.518 -4.382 1.00 75.19 97 ASN A CA 1
ATOM 782 C C . ASN A 1 97 ? 1.714 -18.717 -3.576 1.00 75.19 97 ASN A C 1
ATOM 784 O O . ASN A 1 97 ? 1.322 -19.735 -4.152 1.00 75.19 97 ASN A O 1
ATOM 788 N N . SER A 1 98 ? 1.740 -18.615 -2.254 1.00 68.06 98 SER A N 1
ATOM 789 C CA . SER A 1 98 ? 1.260 -19.648 -1.353 1.00 68.06 98 SER A CA 1
ATOM 790 C C . SER A 1 98 ? -0.265 -19.786 -1.461 1.00 68.06 98 SER A C 1
ATOM 792 O O . SER A 1 98 ? -1.014 -18.843 -1.213 1.00 68.06 98 SER A O 1
ATOM 794 N N . LYS A 1 99 ? -0.739 -20.992 -1.809 1.00 57.12 99 LYS A N 1
ATOM 795 C CA . LYS A 1 99 ? -2.172 -21.346 -1.765 1.00 57.12 99 LYS A CA 1
ATOM 796 C C . LYS A 1 99 ? -2.728 -21.376 -0.336 1.00 57.12 99 LYS A C 1
ATOM 798 O O . LYS A 1 99 ? -3.939 -21.361 -0.167 1.00 57.12 99 LYS A O 1
ATOM 803 N N . GLU A 1 100 ? -1.850 -21.427 0.664 1.00 50.22 100 GLU A N 1
ATOM 804 C CA . GLU A 1 100 ? -2.181 -21.430 2.092 1.00 50.22 100 GLU A CA 1
ATOM 805 C C . GLU A 1 100 ? -2.184 -20.006 2.691 1.00 50.22 100 GLU A C 1
ATOM 807 O O . GLU A 1 100 ? -2.630 -19.814 3.817 1.00 50.22 100 GLU A O 1
ATOM 812 N N . CYS A 1 101 ? -1.732 -18.990 1.940 1.00 46.56 101 CYS A N 1
ATOM 813 C CA . CYS A 1 101 ? -1.557 -17.607 2.402 1.00 46.56 101 CYS A CA 1
ATOM 814 C C . CYS A 1 101 ? -2.781 -16.702 2.216 1.00 46.56 101 CYS A C 1
ATOM 816 O O . CYS A 1 101 ? -2.639 -15.481 2.288 1.00 46.56 101 CYS A O 1
ATOM 818 N N . GLU A 1 102 ? -3.994 -17.248 2.078 1.00 47.44 102 GLU A N 1
ATOM 819 C CA . GLU A 1 102 ? -5.200 -16.428 2.297 1.00 47.44 102 GLU A CA 1
ATOM 820 C C . GLU A 1 102 ? -5.230 -15.797 3.711 1.00 47.44 102 GLU A C 1
ATOM 822 O O . GLU A 1 102 ? -6.019 -14.887 3.946 1.00 47.44 102 GLU A O 1
ATOM 827 N N . SER A 1 103 ? -4.341 -16.217 4.626 1.00 53.44 103 SER A N 1
ATOM 828 C CA . SER A 1 103 ? -4.258 -15.754 6.013 1.00 53.44 103 SER A CA 1
ATOM 829 C C . SER A 1 103 ? -3.205 -14.680 6.337 1.00 53.44 103 SER A C 1
ATOM 831 O O . SER A 1 103 ? -3.414 -13.966 7.311 1.00 53.44 103 SER A O 1
ATOM 833 N N . VAL A 1 104 ? -2.093 -14.536 5.594 1.00 61.34 104 VAL A N 1
ATOM 834 C CA . VAL A 1 104 ? -0.948 -13.721 6.088 1.00 61.34 104 VAL A CA 1
ATOM 835 C C . VAL A 1 104 ? -0.923 -12.295 5.530 1.00 61.34 104 VAL A C 1
ATOM 837 O O . VAL A 1 104 ? -0.625 -11.355 6.257 1.00 61.34 104 VAL A O 1
ATOM 840 N N . ILE A 1 105 ? -1.254 -12.096 4.247 1.00 75.69 105 ILE A N 1
ATOM 841 C CA . ILE A 1 105 ? -1.280 -10.758 3.632 1.00 75.69 105 ILE A CA 1
ATOM 842 C C . ILE A 1 105 ? -2.649 -10.497 3.010 1.00 75.69 105 ILE A C 1
ATOM 844 O O . ILE A 1 105 ? -3.070 -11.173 2.069 1.00 75.69 105 ILE A O 1
ATOM 848 N N . SER A 1 106 ? -3.321 -9.447 3.486 1.00 79.50 106 SER A N 1
ATOM 849 C CA . SER A 1 106 ? -4.619 -9.026 2.960 1.00 79.50 106 SER A CA 1
ATOM 850 C C . SER A 1 106 ? -4.526 -8.535 1.508 1.00 79.50 106 SER A C 1
ATOM 852 O O . SER A 1 106 ? -3.512 -7.997 1.051 1.00 79.50 106 SER A O 1
ATOM 854 N N . ARG A 1 107 ? -5.634 -8.631 0.757 1.00 81.81 107 ARG A N 1
ATOM 855 C CA . ARG A 1 107 ? -5.718 -8.060 -0.605 1.00 81.81 107 ARG A CA 1
ATOM 856 C C . ARG A 1 107 ? -5.410 -6.558 -0.623 1.00 81.81 107 ARG A C 1
ATOM 858 O O . ARG A 1 107 ? -4.873 -6.066 -1.615 1.00 81.81 107 ARG A O 1
ATOM 865 N N . SER A 1 108 ? -5.752 -5.842 0.450 1.00 83.44 108 SER A N 1
ATOM 866 C CA . SER A 1 108 ? -5.442 -4.419 0.610 1.00 83.44 108 SER A CA 1
ATOM 867 C C . SER A 1 108 ? -3.932 -4.186 0.707 1.00 83.44 108 SER A C 1
ATOM 869 O O . SER A 1 108 ? -3.384 -3.401 -0.070 1.00 83.44 108 SER A O 1
ATOM 871 N N . MET A 1 109 ? -3.236 -4.958 1.546 1.00 87.19 109 MET A N 1
ATOM 872 C CA . MET A 1 109 ? -1.780 -4.894 1.680 1.00 87.19 109 MET A CA 1
ATOM 873 C C . MET A 1 109 ? -1.073 -5.222 0.355 1.00 87.19 109 MET A C 1
ATOM 875 O O . MET A 1 109 ? -0.215 -4.459 -0.092 1.00 87.19 109 MET A O 1
ATOM 879 N N . ILE A 1 110 ? -1.510 -6.272 -0.358 1.00 88.06 110 ILE A N 1
ATOM 880 C CA . ILE A 1 110 ? -1.008 -6.593 -1.709 1.00 88.06 110 ILE A CA 1
ATOM 881 C C . ILE A 1 110 ? -1.159 -5.384 -2.643 1.00 88.06 110 ILE A C 1
ATOM 883 O O . ILE A 1 110 ? -0.210 -5.019 -3.336 1.00 88.06 110 ILE A O 1
ATOM 887 N N . ARG A 1 111 ? -2.324 -4.721 -2.662 1.00 89.88 111 ARG A N 1
ATOM 888 C CA . ARG A 1 111 ? -2.539 -3.522 -3.494 1.00 89.88 111 ARG A CA 1
ATOM 889 C C . ARG A 1 111 ? -1.572 -2.392 -3.134 1.00 89.88 111 ARG A C 1
ATOM 891 O O . ARG A 1 111 ? -1.029 -1.775 -4.048 1.00 89.88 111 ARG A O 1
ATOM 898 N N . LYS A 1 112 ? -1.337 -2.121 -1.845 1.00 91.69 112 LYS A N 1
ATOM 899 C CA . LYS A 1 112 ? -0.413 -1.062 -1.393 1.00 91.69 112 LYS A CA 1
ATOM 900 C C . LYS A 1 112 ? 1.036 -1.365 -1.775 1.00 91.69 112 LYS A C 1
ATOM 902 O O . LYS A 1 112 ? 1.719 -0.495 -2.311 1.00 91.69 112 LYS A O 1
ATOM 907 N N . ILE A 1 113 ? 1.468 -2.610 -1.604 1.00 92.94 113 ILE A N 1
ATOM 908 C CA . ILE A 1 113 ? 2.788 -3.083 -2.035 1.00 92.94 113 ILE A CA 1
ATOM 909 C C . ILE A 1 113 ? 2.946 -2.918 -3.548 1.00 92.94 113 ILE A C 1
ATOM 911 O O . ILE A 1 113 ? 3.910 -2.313 -4.009 1.00 92.94 113 ILE A O 1
ATOM 915 N N . PHE A 1 114 ? 1.993 -3.404 -4.348 1.00 92.62 114 PHE A N 1
ATOM 916 C CA . PHE A 1 114 ? 2.072 -3.259 -5.803 1.00 92.62 114 PHE A CA 1
ATOM 917 C C . PHE A 1 114 ? 1.954 -1.802 -6.258 1.00 92.62 114 PHE A C 1
ATOM 919 O O . PHE A 1 114 ? 2.497 -1.467 -7.306 1.00 92.62 114 PHE A O 1
ATOM 926 N N . SER A 1 115 ? 1.298 -0.928 -5.491 1.00 92.44 115 SER A N 1
ATOM 927 C CA . SER A 1 115 ? 1.309 0.521 -5.727 1.00 92.44 115 SER A CA 1
ATOM 928 C C . SER A 1 115 ? 2.717 1.102 -5.566 1.00 92.44 115 SER A C 1
ATOM 930 O O . SER A 1 115 ? 3.134 1.907 -6.395 1.00 92.44 115 SER A O 1
ATOM 932 N N . LEU A 1 116 ? 3.473 0.661 -4.553 1.00 93.75 116 LEU A N 1
ATOM 933 C CA . LEU A 1 116 ? 4.884 1.018 -4.386 1.00 93.75 116 LEU A CA 1
ATOM 934 C C . LEU A 1 116 ? 5.733 0.466 -5.541 1.00 93.75 116 LEU A C 1
ATOM 936 O O . LEU A 1 116 ? 6.444 1.223 -6.197 1.00 93.75 116 LEU A O 1
ATOM 940 N N . LEU A 1 117 ? 5.611 -0.826 -5.856 1.00 92.62 117 LEU A N 1
ATOM 941 C CA . LEU A 1 117 ? 6.397 -1.451 -6.928 1.00 92.62 117 LEU A CA 1
ATOM 942 C C . LEU A 1 117 ? 6.064 -0.891 -8.323 1.00 92.62 117 LEU A C 1
ATOM 944 O O . LEU A 1 117 ? 6.939 -0.842 -9.179 1.00 92.62 117 LEU A O 1
ATOM 948 N N . ASN A 1 118 ? 4.830 -0.433 -8.566 1.00 90.94 118 ASN A N 1
ATOM 949 C CA . ASN A 1 118 ? 4.404 0.236 -9.807 1.00 90.94 118 ASN A CA 1
ATOM 950 C C . ASN A 1 118 ? 4.554 1.763 -9.758 1.00 90.94 118 ASN A C 1
ATOM 952 O O . ASN A 1 118 ? 3.926 2.480 -10.535 1.00 90.94 118 ASN A O 1
ATOM 956 N N . SER A 1 119 ? 5.392 2.288 -8.871 1.00 86.88 119 SER A N 1
ATOM 957 C CA . SER A 1 119 ? 5.747 3.702 -8.871 1.00 86.88 119 SER A CA 1
ATOM 958 C C . SER A 1 119 ? 7.218 3.874 -9.234 1.00 86.88 119 SE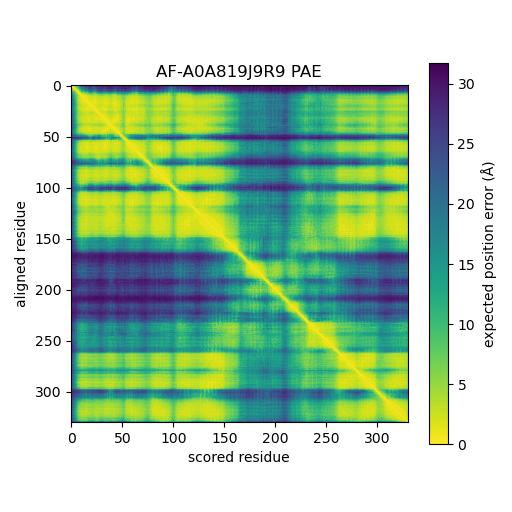R A C 1
ATOM 960 O O . SER A 1 119 ? 8.050 3.001 -9.000 1.00 86.88 119 SER A O 1
ATOM 962 N N . GLN A 1 120 ? 7.528 4.970 -9.915 1.00 85.81 120 GLN A N 1
ATOM 963 C CA . GLN A 1 120 ? 8.839 5.207 -10.508 1.00 85.81 120 GLN A CA 1
ATOM 964 C C . GLN A 1 120 ? 9.483 6.378 -9.781 1.00 85.81 120 GLN A C 1
ATOM 966 O O . GLN A 1 120 ? 8.883 7.432 -9.717 1.00 85.81 120 GLN A O 1
ATOM 971 N N . TYR A 1 121 ? 10.675 6.218 -9.216 1.00 84.44 121 TYR A N 1
ATOM 972 C CA . TYR A 1 121 ? 11.247 7.230 -8.314 1.00 84.44 121 TYR A CA 1
ATOM 973 C C . TYR A 1 121 ? 12.296 8.146 -8.969 1.00 84.44 121 TYR A C 1
ATOM 975 O O . TYR A 1 121 ? 12.867 8.999 -8.294 1.00 84.44 121 TYR A O 1
ATOM 983 N N . ILE A 1 122 ? 12.591 7.968 -10.263 1.00 81.69 122 ILE A N 1
ATOM 984 C CA . ILE A 1 122 ? 13.658 8.727 -10.945 1.00 81.69 122 ILE A CA 1
ATOM 985 C C . ILE A 1 122 ? 13.126 10.038 -11.524 1.00 81.69 122 ILE A C 1
ATOM 987 O O . ILE A 1 122 ? 13.811 11.051 -11.445 1.00 81.69 122 ILE A O 1
ATOM 991 N N . GLU A 1 123 ? 11.908 10.040 -12.074 1.00 83.44 123 GLU A N 1
ATOM 992 C CA . GLU A 1 123 ? 11.271 11.266 -12.560 1.00 83.44 123 GLU A CA 1
ATOM 993 C C . GLU A 1 123 ? 10.492 11.929 -11.428 1.00 83.44 123 GLU A C 1
ATOM 995 O O . GLU A 1 123 ? 9.874 11.250 -10.608 1.00 83.44 123 GLU A O 1
ATOM 1000 N N . ARG A 1 124 ? 10.449 13.264 -11.412 1.00 80.12 124 ARG A N 1
ATOM 1001 C CA . ARG A 1 124 ? 9.781 14.042 -10.353 1.00 80.12 124 ARG A CA 1
ATOM 1002 C C . ARG A 1 124 ? 8.308 13.657 -10.168 1.00 80.12 124 ARG A C 1
ATOM 1004 O O . ARG A 1 124 ? 7.840 13.506 -9.042 1.00 80.12 124 ARG A O 1
ATOM 1011 N N . GLU A 1 125 ? 7.584 13.490 -11.273 1.00 80.50 125 GLU A N 1
ATOM 1012 C CA . GLU A 1 125 ? 6.158 13.134 -11.268 1.00 80.50 125 GLU A CA 1
ATOM 1013 C C . GLU A 1 125 ? 5.920 11.725 -10.718 1.00 80.50 125 GLU A C 1
ATOM 1015 O O . GLU A 1 125 ? 5.013 11.508 -9.914 1.00 80.50 125 GLU A O 1
ATOM 1020 N N . GLY A 1 126 ? 6.761 10.773 -11.126 1.00 85.19 126 GLY A N 1
ATOM 1021 C CA . GLY A 1 126 ? 6.702 9.405 -10.629 1.00 85.19 126 GLY A CA 1
ATOM 1022 C C . GLY A 1 126 ? 7.069 9.350 -9.153 1.00 85.19 126 GLY A C 1
ATOM 1023 O O . GLY A 1 126 ? 6.426 8.640 -8.380 1.00 85.19 126 GLY A O 1
ATOM 1024 N N . LEU A 1 127 ? 8.067 10.133 -8.746 1.00 84.44 127 LEU A N 1
ATOM 1025 C CA . LEU A 1 127 ? 8.543 10.130 -7.380 1.00 84.44 127 LEU A CA 1
ATOM 1026 C C . LEU A 1 127 ? 7.484 10.647 -6.411 1.00 84.44 127 LEU A C 1
ATOM 1028 O O . LEU A 1 127 ? 7.318 10.057 -5.351 1.00 84.44 127 LEU A O 1
ATOM 1032 N N . SER A 1 128 ? 6.735 11.697 -6.760 1.00 84.00 128 SER A N 1
ATOM 1033 C CA . SER A 1 128 ? 5.608 12.136 -5.925 1.00 84.00 128 SER A CA 1
ATOM 1034 C C . SER A 1 128 ? 4.652 10.969 -5.640 1.00 84.00 128 SER A C 1
ATOM 1036 O O . SER A 1 128 ? 4.259 10.742 -4.496 1.00 84.00 128 SER A O 1
ATOM 1038 N N . LYS A 1 129 ? 4.358 10.140 -6.650 1.00 87.00 129 LYS A N 1
ATOM 1039 C CA . LYS A 1 129 ? 3.543 8.929 -6.471 1.00 87.00 129 LYS A CA 1
ATOM 1040 C C . LYS A 1 129 ? 4.238 7.859 -5.646 1.00 87.00 129 LYS A C 1
ATOM 1042 O O . LYS A 1 129 ? 3.578 7.208 -4.846 1.00 87.00 129 LYS A O 1
ATOM 1047 N N . PHE A 1 130 ? 5.541 7.689 -5.828 1.00 89.94 130 PHE A N 1
ATOM 1048 C CA . PHE A 1 130 ? 6.357 6.753 -5.062 1.00 89.94 130 PHE A CA 1
ATOM 1049 C C . PHE A 1 130 ? 6.352 7.093 -3.568 1.00 89.94 130 PHE A C 1
ATOM 1051 O O . PHE A 1 130 ? 6.051 6.246 -2.732 1.00 89.94 130 PHE A O 1
ATOM 1058 N N . LEU A 1 131 ? 6.574 8.363 -3.233 1.00 88.25 131 LEU A N 1
ATOM 1059 C CA . LEU A 1 131 ? 6.498 8.893 -1.876 1.00 88.25 131 LEU A CA 1
ATOM 1060 C C . LEU A 1 131 ? 5.089 8.728 -1.276 1.00 88.25 131 LEU A C 1
ATOM 1062 O O . LEU A 1 131 ? 4.957 8.256 -0.146 1.00 88.25 131 LEU A O 1
ATOM 1066 N N . LYS A 1 132 ? 4.031 9.025 -2.046 1.00 87.81 132 LYS A N 1
ATOM 1067 C CA . LYS A 1 132 ? 2.632 8.788 -1.637 1.00 87.81 132 LYS A CA 1
ATOM 1068 C C . LYS A 1 132 ? 2.340 7.310 -1.387 1.00 87.81 132 LYS A C 1
ATOM 1070 O O . LYS A 1 132 ? 1.682 6.977 -0.402 1.00 87.81 132 LYS A O 1
ATOM 1075 N N . ALA A 1 133 ? 2.839 6.423 -2.248 1.00 91.31 133 ALA A N 1
ATOM 1076 C CA . ALA A 1 133 ? 2.692 4.982 -2.090 1.00 91.31 133 ALA A CA 1
ATOM 1077 C C . ALA A 1 133 ? 3.409 4.484 -0.827 1.00 91.31 133 ALA A C 1
ATOM 1079 O O . ALA A 1 133 ? 2.827 3.696 -0.087 1.00 91.31 133 ALA A O 1
ATOM 1080 N N . MET A 1 134 ? 4.611 4.993 -0.528 1.00 91.44 134 MET A N 1
ATOM 1081 C CA . MET A 1 134 ? 5.318 4.684 0.720 1.00 91.44 134 MET A CA 1
ATOM 1082 C C . MET A 1 134 ? 4.553 5.166 1.952 1.00 91.44 134 MET A C 1
ATOM 1084 O O . MET A 1 134 ? 4.330 4.370 2.859 1.00 91.44 134 MET A O 1
ATOM 1088 N N . ARG A 1 135 ? 4.089 6.425 1.984 1.00 90.88 135 ARG A N 1
ATOM 1089 C CA . ARG A 1 135 ? 3.284 6.944 3.107 1.00 90.88 135 ARG A CA 1
ATOM 1090 C C . ARG A 1 135 ? 2.024 6.105 3.320 1.00 90.88 135 ARG A C 1
ATOM 1092 O O . ARG A 1 135 ? 1.754 5.694 4.441 1.00 90.88 135 ARG A O 1
ATOM 1099 N N . SER A 1 136 ? 1.301 5.797 2.242 1.00 89.81 136 SER A N 1
ATOM 1100 C CA . SER A 1 136 ? 0.072 5.001 2.317 1.00 89.81 136 SER A CA 1
ATOM 1101 C C . SER A 1 136 ? 0.321 3.552 2.749 1.00 89.81 136 SER A C 1
ATOM 1103 O O . SER A 1 136 ? -0.506 2.976 3.451 1.00 89.81 136 SER A O 1
ATOM 1105 N N . LEU A 1 137 ? 1.446 2.954 2.348 1.00 92.62 137 LEU A N 1
ATOM 1106 C CA . LEU A 1 137 ? 1.844 1.623 2.804 1.00 92.62 137 LEU A CA 1
ATOM 1107 C C . LEU A 1 137 ? 2.231 1.639 4.288 1.00 92.62 137 LEU A C 1
ATOM 1109 O O . LEU A 1 137 ? 1.797 0.769 5.031 1.00 92.62 137 LEU A O 1
ATOM 1113 N N . ALA A 1 138 ? 2.993 2.641 4.733 1.00 93.25 138 ALA A N 1
ATOM 1114 C CA . ALA A 1 138 ? 3.385 2.800 6.132 1.00 93.25 138 ALA A CA 1
ATOM 1115 C C . ALA A 1 138 ? 2.179 2.971 7.059 1.00 93.25 138 ALA A C 1
ATOM 1117 O O . ALA A 1 138 ? 2.115 2.337 8.109 1.00 93.25 138 ALA A O 1
ATOM 1118 N N . GLU A 1 139 ? 1.222 3.805 6.651 1.00 90.25 139 GLU A N 1
ATOM 1119 C CA . GLU A 1 139 ? -0.045 3.986 7.351 1.00 90.25 139 GLU A CA 1
ATOM 1120 C C . GLU A 1 139 ? -0.783 2.654 7.479 1.00 90.25 139 GLU A C 1
ATOM 1122 O O . GLU A 1 139 ? -1.125 2.251 8.586 1.00 90.25 139 GLU A O 1
ATOM 1127 N N . HIS A 1 140 ? -0.926 1.909 6.380 1.00 88.50 140 HIS A N 1
ATOM 1128 C CA . HIS A 1 140 ? -1.591 0.609 6.404 1.00 88.50 140 HIS A CA 1
ATOM 1129 C C . HIS A 1 140 ? -0.873 -0.417 7.298 1.00 88.50 140 HIS A C 1
ATOM 1131 O O . HIS A 1 140 ? -1.531 -1.145 8.032 1.00 88.50 140 HIS A O 1
ATOM 1137 N N . ILE A 1 141 ? 0.465 -0.468 7.279 1.00 90.81 141 ILE A N 1
ATOM 1138 C CA . ILE A 1 141 ? 1.239 -1.356 8.165 1.00 90.81 141 ILE A CA 1
ATOM 1139 C C . ILE A 1 141 ? 1.044 -0.959 9.635 1.00 90.81 141 ILE A C 1
ATOM 1141 O O . ILE A 1 141 ? 0.877 -1.827 10.487 1.00 90.81 141 ILE A O 1
ATOM 1145 N N . CYS A 1 142 ? 1.049 0.343 9.942 1.00 90.81 142 CYS A N 1
ATOM 1146 C CA . CYS A 1 142 ? 0.802 0.846 11.295 1.00 90.81 142 CYS A CA 1
ATOM 1147 C C . CYS A 1 142 ? -0.560 0.365 11.811 1.00 90.81 142 CYS A C 1
ATOM 1149 O O . CYS A 1 142 ? -0.645 -0.197 12.902 1.00 90.81 142 CYS A O 1
ATOM 1151 N N . LEU A 1 143 ? -1.599 0.526 10.987 1.00 85.75 143 LEU A N 1
ATOM 1152 C CA . LEU A 1 143 ? -2.959 0.098 11.299 1.00 85.75 143 LEU A CA 1
ATOM 1153 C C . LEU A 1 143 ? -3.059 -1.417 11.499 1.00 85.75 143 LEU A C 1
ATOM 1155 O O . LEU A 1 143 ? -3.606 -1.845 12.512 1.00 85.75 143 LEU A O 1
ATOM 1159 N N . ASP A 1 144 ? -2.490 -2.219 10.597 1.00 85.06 144 ASP A N 1
ATOM 1160 C CA . ASP A 1 144 ? -2.520 -3.684 10.699 1.00 85.06 144 ASP A CA 1
ATOM 1161 C C . ASP A 1 144 ? -1.825 -4.178 11.977 1.00 85.06 144 ASP A C 1
ATOM 1163 O O . ASP A 1 144 ? -2.368 -5.022 12.692 1.00 85.06 144 ASP A O 1
ATOM 1167 N N . ILE A 1 145 ? -0.660 -3.610 12.321 1.00 87.62 145 ILE A N 1
ATOM 1168 C CA . ILE A 1 145 ? 0.043 -3.946 13.567 1.00 87.62 145 ILE A CA 1
ATOM 1169 C C . ILE A 1 145 ? -0.819 -3.571 14.774 1.00 87.62 145 ILE A C 1
ATOM 1171 O O . ILE A 1 145 ? -0.954 -4.369 15.699 1.00 87.62 145 ILE A O 1
ATOM 1175 N N . MET A 1 146 ? -1.411 -2.377 14.794 1.00 85.69 146 MET A N 1
ATOM 1176 C CA . MET A 1 146 ? -2.252 -1.953 15.915 1.00 85.69 146 MET A CA 1
ATOM 1177 C C . MET A 1 146 ? -3.474 -2.856 16.075 1.00 85.69 146 MET A C 1
ATOM 1179 O O . MET A 1 146 ? -3.742 -3.305 17.186 1.00 85.69 146 MET A O 1
ATOM 1183 N N . LEU A 1 147 ? -4.163 -3.172 14.978 1.00 80.81 147 LEU A N 1
ATOM 1184 C CA . LEU A 1 147 ? -5.314 -4.073 14.963 1.00 80.81 147 LEU A CA 1
ATOM 1185 C C . LEU A 1 147 ? -4.950 -5.474 15.465 1.00 80.81 147 LEU A C 1
ATOM 1187 O O . LEU A 1 147 ? -5.680 -6.035 16.278 1.00 80.81 147 LEU A O 1
ATOM 1191 N N . GLY A 1 148 ? -3.797 -6.012 15.055 1.00 80.75 148 GLY A N 1
ATOM 1192 C CA . GLY A 1 148 ? -3.318 -7.324 15.505 1.00 80.75 148 GLY A CA 1
ATOM 1193 C C . GLY A 1 148 ? -3.041 -7.415 17.012 1.00 80.75 148 GLY A C 1
ATOM 1194 O O . GLY A 1 148 ? -3.082 -8.504 17.578 1.00 80.75 148 GLY A O 1
ATOM 1195 N N . HIS A 1 149 ? -2.797 -6.281 17.676 1.00 84.00 149 HIS A N 1
ATOM 1196 C CA . HIS A 1 149 ? -2.482 -6.207 19.109 1.00 84.00 149 HIS A CA 1
ATOM 1197 C C . HIS A 1 149 ? -3.624 -5.660 19.970 1.00 84.00 149 HIS A C 1
ATOM 1199 O O . HIS A 1 149 ? -3.494 -5.573 21.195 1.00 84.00 149 HIS A O 1
ATOM 1205 N N . GLN A 1 150 ? -4.739 -5.267 19.361 1.00 77.06 150 GLN A N 1
ATOM 1206 C CA . GLN A 1 150 ? -5.913 -4.834 20.099 1.00 77.06 150 GLN A CA 1
ATOM 1207 C C . GLN A 1 150 ? -6.729 -6.035 20.573 1.00 77.06 150 GLN A C 1
ATOM 1209 O O . GLN A 1 150 ? -6.973 -6.986 19.837 1.00 77.06 150 GLN A O 1
ATOM 1214 N N . ASN A 1 151 ? -7.210 -5.971 21.814 1.00 73.88 151 ASN A N 1
ATOM 1215 C CA . ASN A 1 151 ? -8.175 -6.934 22.329 1.00 73.88 151 ASN A CA 1
ATOM 1216 C C . ASN A 1 151 ? -9.601 -6.466 21.969 1.00 73.88 151 ASN A C 1
ATOM 1218 O O . ASN A 1 151 ? -10.027 -5.437 22.498 1.00 73.88 151 ASN A O 1
ATOM 1222 N N . PRO A 1 152 ? -10.375 -7.211 21.152 1.00 68.12 152 PRO A N 1
ATOM 1223 C CA . PRO A 1 152 ? -11.706 -6.786 20.703 1.00 68.12 152 PRO A CA 1
ATOM 1224 C C . PRO A 1 152 ? -12.705 -6.514 21.839 1.00 68.12 152 PRO A C 1
ATOM 1226 O O . PRO A 1 152 ? -13.542 -5.616 21.735 1.00 68.12 152 PRO A O 1
ATOM 1229 N N . GLN A 1 153 ? -12.614 -7.260 22.946 1.00 66.56 153 GLN A N 1
ATOM 1230 C CA . GLN A 1 153 ? -13.497 -7.068 24.102 1.00 66.56 153 GLN A CA 1
ATOM 1231 C C . GLN A 1 153 ? -13.159 -5.775 24.847 1.00 66.56 153 GLN A C 1
ATOM 1233 O O . GLN A 1 153 ? -14.053 -5.030 25.243 1.00 66.56 153 GLN A O 1
ATOM 1238 N N . GLN A 1 154 ? -11.867 -5.483 25.010 1.00 69.62 154 GLN A N 1
ATOM 1239 C CA . GLN A 1 154 ? -11.421 -4.230 25.622 1.00 69.62 154 GLN A CA 1
ATOM 1240 C C . GLN A 1 154 ? -11.697 -3.036 24.712 1.00 69.62 154 GLN A C 1
ATOM 1242 O O . GLN A 1 154 ? -12.145 -2.013 25.202 1.00 69.62 154 GLN A O 1
ATOM 1247 N N . LEU A 1 155 ? -11.513 -3.187 23.400 1.00 67.38 155 LEU A N 1
ATOM 1248 C CA . LEU A 1 155 ? -11.818 -2.162 22.405 1.00 67.38 155 LEU A CA 1
ATOM 1249 C C . LEU A 1 155 ? -13.288 -1.745 22.471 1.00 67.38 155 LEU A C 1
ATOM 1251 O O . LEU A 1 155 ? -13.597 -0.563 22.559 1.00 67.38 155 LEU A O 1
ATOM 1255 N N . THR A 1 156 ? -14.185 -2.730 22.515 1.00 66.00 156 THR A N 1
ATOM 1256 C CA . THR A 1 156 ? -15.623 -2.500 22.683 1.00 66.00 156 THR A CA 1
ATOM 1257 C C . THR A 1 156 ? -15.905 -1.724 23.972 1.00 66.00 156 THR A C 1
ATOM 1259 O O . THR A 1 156 ? -16.634 -0.736 23.953 1.00 66.00 156 THR A O 1
ATOM 1262 N N . ASN A 1 157 ? -15.292 -2.120 25.092 1.00 65.94 157 ASN A N 1
ATOM 1263 C CA . ASN A 1 157 ? -15.463 -1.431 26.373 1.00 65.94 157 ASN A CA 1
ATOM 1264 C C . ASN A 1 157 ? -14.892 -0.003 26.369 1.00 65.94 157 ASN A C 1
ATOM 1266 O O . ASN A 1 157 ? -15.528 0.906 26.900 1.00 65.94 157 ASN A O 1
ATOM 1270 N N . ASP A 1 158 ? -13.726 0.208 25.758 1.00 66.44 158 ASP A N 1
ATOM 1271 C CA . ASP A 1 158 ? -13.079 1.515 25.640 1.00 66.44 158 ASP A CA 1
ATOM 1272 C C . ASP A 1 158 ? -13.937 2.466 24.787 1.00 66.44 158 ASP A C 1
ATOM 1274 O O . ASP A 1 158 ? -14.161 3.612 25.194 1.00 66.44 158 ASP A O 1
ATOM 1278 N N . VAL A 1 159 ? -14.500 1.980 23.671 1.00 64.00 159 VAL A N 1
ATOM 1279 C CA . VAL A 1 159 ? -15.487 2.714 22.860 1.00 64.00 159 VAL A CA 1
ATOM 1280 C C . VAL A 1 159 ? -16.682 3.116 23.727 1.00 64.00 159 VAL A C 1
ATOM 1282 O O . VAL A 1 159 ? -16.984 4.304 23.824 1.00 64.00 159 VAL A O 1
ATOM 1285 N N . TRP A 1 160 ? -17.317 2.172 24.435 1.00 63.50 160 TRP A N 1
ATOM 1286 C CA . TRP A 1 160 ? -18.479 2.482 25.284 1.00 63.50 160 TRP A CA 1
ATOM 1287 C C . TRP A 1 160 ? -18.167 3.482 26.398 1.00 63.50 160 TRP A C 1
ATOM 1289 O O . TRP A 1 160 ? -18.974 4.372 26.676 1.00 63.50 160 TRP A O 1
ATOM 1299 N N . SER A 1 161 ? -16.986 3.367 27.008 1.00 62.50 161 SER A N 1
ATOM 1300 C CA . SER A 1 161 ? -16.551 4.273 28.069 1.00 62.50 161 SER A CA 1
ATOM 1301 C C . SER A 1 161 ? -16.316 5.700 27.561 1.00 62.50 161 SER A C 1
ATOM 1303 O O . SER A 1 161 ? -16.691 6.655 28.238 1.00 62.50 161 SER A O 1
ATOM 1305 N N . THR A 1 162 ? -15.777 5.849 26.347 1.00 59.06 162 THR A N 1
ATOM 1306 C CA . THR A 1 162 ? -15.507 7.151 25.710 1.00 59.06 162 THR A CA 1
ATOM 1307 C C . THR A 1 162 ? -16.803 7.860 25.321 1.00 59.06 162 THR A C 1
ATOM 1309 O O . THR A 1 162 ? -16.908 9.076 25.438 1.00 59.06 162 THR A O 1
ATOM 1312 N N . VAL A 1 163 ? -17.823 7.093 24.930 1.00 52.78 163 VAL A N 1
ATOM 1313 C CA . VAL A 1 163 ? -19.163 7.599 24.586 1.00 52.78 163 VAL A CA 1
ATOM 1314 C C . VAL A 1 163 ? -19.980 7.959 25.841 1.00 52.78 163 VAL A C 1
ATOM 1316 O O . VAL A 1 163 ? -21.084 8.487 25.743 1.00 52.78 163 VAL A O 1
ATOM 1319 N N . GLY A 1 164 ? -19.456 7.702 27.047 1.00 51.56 164 GLY A N 1
ATOM 1320 C CA . GLY A 1 164 ? -20.121 8.053 28.305 1.00 51.56 164 GLY A CA 1
ATOM 1321 C C . GLY A 1 164 ? -21.335 7.176 28.636 1.00 51.56 164 GLY A C 1
ATOM 1322 O O . GLY A 1 164 ? -22.125 7.517 29.517 1.00 51.56 164 GLY A O 1
ATOM 1323 N N . PHE A 1 165 ? -21.492 6.034 27.962 1.00 53.16 165 PHE A N 1
ATOM 1324 C CA . PHE A 1 165 ? -22.601 5.110 28.183 1.00 53.16 165 PHE A CA 1
ATOM 1325 C C . PHE A 1 165 ? -22.258 4.128 29.313 1.00 53.16 165 PHE A C 1
ATOM 1327 O O . PHE A 1 165 ? -21.588 3.122 29.106 1.00 53.16 165 PHE A O 1
ATOM 1334 N N . GLN A 1 166 ? -22.731 4.408 30.532 1.00 41.12 166 GLN A N 1
ATOM 1335 C CA . GLN A 1 166 ? -22.558 3.505 31.684 1.00 41.12 166 GLN A CA 1
ATOM 1336 C C . GLN A 1 166 ? -23.588 2.362 31.739 1.00 41.12 166 GLN A C 1
ATOM 1338 O O . GLN A 1 166 ? -23.404 1.411 32.492 1.00 41.12 166 GLN A O 1
ATOM 1343 N N . ASN A 1 167 ? -24.650 2.419 30.927 1.00 42.50 167 ASN A N 1
ATOM 1344 C CA . ASN A 1 167 ? -25.708 1.408 30.893 1.00 42.50 167 ASN A CA 1
ATOM 1345 C C . ASN A 1 167 ? -25.794 0.791 29.495 1.00 42.50 167 ASN A C 1
ATOM 1347 O O . ASN A 1 167 ? -26.269 1.441 28.573 1.00 42.50 167 ASN A O 1
ATOM 1351 N N . HIS A 1 168 ? -25.370 -0.467 29.356 1.00 44.75 168 HIS A N 1
ATOM 1352 C CA . HIS A 1 168 ? -25.298 -1.281 28.127 1.00 44.75 168 HIS A CA 1
ATOM 1353 C C . HIS A 1 168 ? -26.600 -1.460 27.311 1.00 44.75 168 HIS A C 1
ATOM 1355 O O . HIS A 1 168 ? -26.689 -2.350 26.472 1.00 44.75 168 HIS A O 1
ATOM 1361 N N . THR A 1 169 ? -27.630 -0.649 27.516 1.00 47.25 169 THR A N 1
ATOM 1362 C CA . THR A 1 169 ? -28.799 -0.585 26.636 1.00 47.25 169 THR A CA 1
ATOM 1363 C C . THR A 1 169 ? -28.495 0.335 25.465 1.00 47.25 169 THR A C 1
ATOM 1365 O O . THR A 1 169 ? -29.003 1.452 25.369 1.00 47.25 169 THR A O 1
ATOM 1368 N N . PHE A 1 170 ? -27.637 -0.151 24.569 1.00 48.44 170 PHE A N 1
ATOM 1369 C CA . PHE A 1 170 ? -27.634 0.333 23.198 1.00 48.44 170 PHE A CA 1
ATOM 1370 C C . PHE A 1 170 ? -29.053 0.106 22.649 1.00 48.44 170 PHE A C 1
ATOM 1372 O O . PHE A 1 170 ? -29.688 -0.902 22.964 1.00 48.44 170 PHE A O 1
ATOM 1379 N N . TYR A 1 171 ? -29.594 1.093 21.937 1.00 54.72 171 TYR A N 1
ATOM 1380 C CA . TYR A 1 171 ? -30.936 1.045 21.352 1.00 54.72 171 TYR A CA 1
ATOM 1381 C C . TYR A 1 171 ? -31.223 -0.298 20.645 1.00 54.72 171 TYR A C 1
ATOM 1383 O O . TYR A 1 171 ? -30.306 -0.975 20.189 1.00 54.72 171 TYR A O 1
ATOM 1391 N N . GLU A 1 172 ? -32.493 -0.695 20.518 1.00 55.94 172 GLU A N 1
ATOM 1392 C CA . GLU A 1 172 ? -32.842 -1.815 19.631 1.00 55.94 172 GLU A CA 1
ATOM 1393 C C . GLU A 1 172 ? -32.328 -1.518 18.210 1.00 55.94 172 GLU A C 1
ATOM 1395 O O . GLU A 1 172 ? -32.454 -0.382 17.737 1.00 55.94 172 GLU A O 1
ATOM 1400 N N . SER A 1 173 ? -31.768 -2.532 17.538 1.00 57.34 173 SER A N 1
ATOM 1401 C CA . SER A 1 173 ? -31.085 -2.427 16.233 1.00 57.34 173 SER A CA 1
ATOM 1402 C C . SER A 1 173 ? -31.852 -1.609 15.185 1.00 57.34 173 SER A C 1
ATOM 1404 O O . SER A 1 173 ? -31.259 -0.874 14.400 1.00 57.34 173 SER A O 1
ATOM 1406 N N . ALA A 1 174 ? -33.185 -1.635 15.234 1.00 58.66 174 ALA A N 1
ATOM 1407 C CA . ALA A 1 174 ? -34.064 -0.884 14.341 1.00 58.66 174 ALA A CA 1
ATOM 1408 C C . ALA A 1 174 ? -33.945 0.653 14.454 1.00 58.66 174 ALA A C 1
ATOM 1410 O O . ALA A 1 174 ? -34.195 1.369 13.482 1.00 58.66 174 ALA A O 1
ATOM 1411 N N . ILE A 1 175 ? -33.604 1.195 15.627 1.00 58.72 175 ILE A N 1
ATOM 1412 C CA . ILE A 1 175 ? -33.445 2.647 15.827 1.00 58.72 175 ILE A CA 1
ATOM 1413 C C . ILE A 1 175 ? -32.050 3.086 15.384 1.00 58.72 175 ILE A C 1
ATOM 1415 O O . ILE A 1 175 ? -31.911 4.143 14.770 1.00 58.72 175 ILE A O 1
ATOM 1419 N N . GLN A 1 176 ? -31.035 2.251 15.616 1.00 60.78 176 GLN A N 1
ATOM 1420 C CA . GLN A 1 176 ? -29.678 2.469 15.103 1.00 60.78 176 GLN A CA 1
ATOM 1421 C C . GLN A 1 176 ? -29.644 2.469 13.585 1.00 60.78 176 GLN A C 1
ATOM 1423 O O . GLN A 1 176 ? -29.105 3.397 12.992 1.00 60.78 176 GLN A O 1
ATOM 1428 N N . GLU A 1 177 ? -30.274 1.481 12.957 1.00 63.19 177 GLU A N 1
ATOM 1429 C CA . GLU A 1 177 ? -30.341 1.388 11.504 1.00 63.19 177 GLU A CA 1
ATOM 1430 C C . GLU A 1 177 ? -31.010 2.634 10.902 1.00 63.19 177 GLU A C 1
ATOM 1432 O O . GLU A 1 177 ? -30.526 3.196 9.919 1.00 63.19 177 GLU A O 1
ATOM 1437 N N . LYS A 1 178 ? -32.077 3.145 11.532 1.00 65.00 178 LYS A N 1
ATOM 1438 C CA . LYS A 1 178 ? -32.708 4.409 11.121 1.00 65.00 178 LYS A CA 1
ATOM 1439 C C . LYS A 1 178 ? -31.768 5.603 11.248 1.00 65.00 178 LYS A C 1
ATOM 1441 O O . LYS A 1 178 ? -31.716 6.407 10.318 1.00 65.00 178 LYS A O 1
ATOM 1446 N N . VAL A 1 179 ? -31.037 5.724 12.356 1.00 65.00 179 VAL A N 1
ATOM 1447 C CA . VAL A 1 179 ? -30.074 6.815 12.574 1.00 65.00 179 VAL A CA 1
ATOM 1448 C C . VAL A 1 179 ? -28.925 6.746 11.561 1.00 65.00 179 VAL A C 1
ATOM 1450 O O . VAL A 1 179 ? -28.639 7.738 10.893 1.00 65.00 179 VAL A O 1
ATOM 1453 N N . LEU A 1 180 ? -28.322 5.570 11.367 1.00 65.25 180 LEU A N 1
ATOM 1454 C CA . LEU A 1 180 ? -27.208 5.356 10.437 1.00 65.25 180 LEU A CA 1
ATOM 1455 C C . LEU A 1 180 ? -27.625 5.581 8.978 1.00 65.25 180 LEU A C 1
ATOM 1457 O O . LEU A 1 180 ? -26.898 6.227 8.224 1.00 65.25 180 LEU A O 1
ATOM 1461 N N . ASN A 1 181 ? -28.826 5.149 8.583 1.00 69.19 181 ASN A N 1
ATOM 1462 C CA . ASN A 1 181 ? -29.364 5.424 7.249 1.00 69.19 181 ASN A CA 1
ATOM 1463 C C . ASN A 1 181 ? -29.608 6.922 7.002 1.00 69.19 181 ASN A C 1
ATOM 1465 O O . ASN A 1 181 ? -29.369 7.396 5.890 1.00 69.19 181 ASN A O 1
ATOM 1469 N N . HIS A 1 182 ? -30.035 7.684 8.016 1.00 66.94 182 HIS A N 1
ATOM 1470 C CA . HIS A 1 182 ? -30.180 9.139 7.887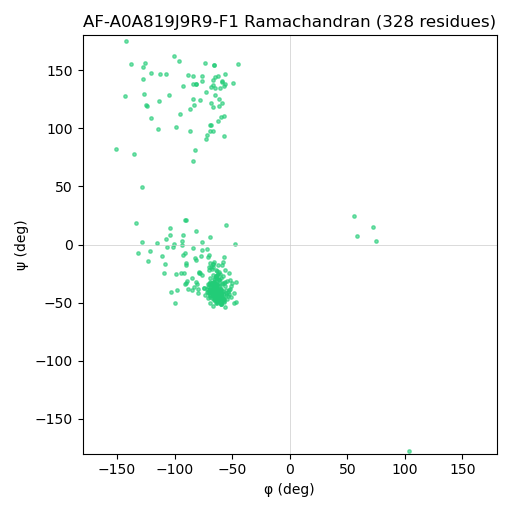 1.00 66.94 182 HIS A CA 1
ATOM 1471 C C . HIS A 1 182 ? -28.827 9.840 7.771 1.00 66.94 182 HIS A C 1
ATOM 1473 O O . HIS A 1 182 ? -28.693 10.754 6.963 1.00 66.94 182 HIS A O 1
ATOM 1479 N N . ILE A 1 183 ? -27.806 9.374 8.492 1.00 63.34 183 ILE A N 1
ATOM 1480 C CA . ILE A 1 183 ? -26.431 9.881 8.365 1.00 63.34 183 ILE A CA 1
ATOM 1481 C C . ILE A 1 183 ? -25.873 9.591 6.968 1.00 63.34 183 ILE A C 1
ATOM 1483 O O . ILE A 1 183 ? -25.359 10.487 6.302 1.00 63.34 183 ILE A O 1
ATOM 1487 N N . LEU A 1 184 ? -26.043 8.366 6.465 1.00 63.38 184 LEU A N 1
ATOM 1488 C CA . LEU A 1 184 ? -25.671 8.007 5.094 1.00 63.38 184 LEU A CA 1
ATOM 1489 C C . LEU A 1 184 ? -26.419 8.852 4.051 1.00 63.38 184 LEU A C 1
ATOM 1491 O O . LEU A 1 184 ? -25.839 9.234 3.035 1.00 63.38 184 LEU A O 1
ATOM 1495 N N . SER A 1 185 ? -27.702 9.143 4.282 1.00 65.00 185 SER A N 1
ATOM 1496 C CA . SER A 1 185 ? -28.497 10.025 3.422 1.00 65.00 185 SER A CA 1
ATOM 1497 C C . SER A 1 185 ? -27.995 11.468 3.466 1.00 65.00 185 SER A C 1
ATOM 1499 O O . SER A 1 185 ? -27.905 12.112 2.424 1.00 65.00 185 SER A O 1
ATOM 1501 N N . PHE A 1 186 ? -27.607 11.961 4.642 1.00 64.50 186 PHE A N 1
ATOM 1502 C CA . PHE A 1 186 ? -27.009 13.280 4.796 1.00 64.50 186 PHE A CA 1
ATOM 1503 C C . PHE A 1 186 ? -25.720 13.396 3.974 1.00 64.50 186 PHE A C 1
ATOM 1505 O O . PHE A 1 186 ? -25.627 14.279 3.127 1.00 64.50 186 PHE A O 1
ATOM 1512 N N . PHE A 1 187 ? -24.787 12.446 4.106 1.00 56.78 187 PHE A N 1
ATOM 1513 C CA . PHE A 1 187 ? -23.543 12.447 3.322 1.00 56.78 187 PHE A CA 1
ATOM 1514 C C . PHE A 1 187 ? -23.767 12.351 1.804 1.00 56.78 187 PHE A C 1
ATOM 1516 O O . PHE A 1 187 ? -22.988 12.907 1.034 1.00 56.78 187 PHE A O 1
ATOM 1523 N N . LYS A 1 188 ? -24.846 11.701 1.339 1.00 62.03 188 LYS A N 1
ATOM 1524 C CA . LYS A 1 188 ? -25.203 11.679 -0.095 1.00 62.03 188 LYS A CA 1
ATOM 1525 C C . LYS A 1 188 ? -25.596 13.052 -0.645 1.00 62.03 188 LYS A C 1
ATOM 1527 O O . LYS A 1 188 ? -25.432 13.283 -1.842 1.00 62.03 188 LYS A O 1
ATOM 1532 N N . HIS A 1 189 ? -26.151 13.926 0.191 1.00 60.66 189 HIS A N 1
ATOM 1533 C CA . HIS A 1 189 ? -26.683 15.227 -0.220 1.00 60.66 189 HIS A CA 1
ATOM 1534 C C . HIS A 1 189 ? -25.817 16.412 0.233 1.00 60.66 189 HIS A C 1
ATOM 1536 O O . HIS A 1 189 ? -25.935 17.500 -0.330 1.00 60.66 189 HIS A O 1
ATOM 1542 N N . HIS A 1 190 ? -24.918 16.191 1.192 1.00 55.75 190 HIS A N 1
ATOM 1543 C CA . HIS A 1 190 ? -24.097 17.208 1.839 1.00 55.75 190 HIS A CA 1
ATOM 1544 C C . HIS A 1 190 ? -22.644 16.722 1.963 1.00 55.75 190 HIS A C 1
ATOM 1546 O O . HIS A 1 190 ? -22.200 16.283 3.019 1.00 55.75 190 HIS A O 1
ATOM 1552 N N . ALA A 1 191 ? -21.906 16.779 0.852 1.00 45.91 191 ALA A N 1
ATOM 1553 C CA . ALA A 1 191 ? -20.555 16.220 0.735 1.00 45.91 191 ALA A CA 1
ATOM 1554 C C . ALA A 1 191 ? -19.458 16.977 1.523 1.00 45.91 191 ALA A C 1
ATOM 1556 O O . ALA A 1 191 ? -18.349 16.469 1.633 1.00 45.91 191 ALA A O 1
ATOM 1557 N N . GLU A 1 192 ? -19.743 18.169 2.066 1.00 52.06 192 GLU A N 1
ATOM 1558 C CA . GLU A 1 192 ? -18.750 19.047 2.725 1.00 52.06 192 GLU A CA 1
ATOM 1559 C C . GLU A 1 192 ? -19.224 19.612 4.082 1.00 52.06 192 GLU A C 1
ATOM 1561 O O . GLU A 1 192 ? -18.713 20.624 4.562 1.00 52.06 192 GLU A O 1
ATOM 1566 N N . SER A 1 193 ? -20.234 19.007 4.707 1.00 50.56 193 SER A N 1
ATOM 1567 C CA . SER A 1 193 ? -20.832 19.558 5.929 1.00 50.56 193 SER A CA 1
ATOM 1568 C C . SER A 1 193 ? -20.080 19.178 7.206 1.00 50.56 193 SER A C 1
ATOM 1570 O O . SER A 1 193 ? -19.563 18.069 7.338 1.00 50.56 193 SER A O 1
ATOM 1572 N N . GLN A 1 194 ? -20.049 20.108 8.165 1.00 51.09 194 GLN A N 1
ATOM 1573 C CA . GLN A 1 194 ? -19.428 19.922 9.47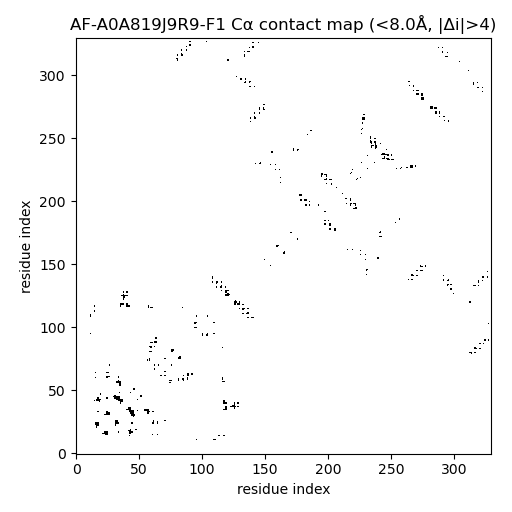6 1.00 51.09 194 GLN A CA 1
ATOM 1574 C C . GLN A 1 194 ? -20.277 18.995 10.356 1.00 51.09 194 GLN A C 1
ATOM 1576 O O . GLN A 1 194 ? -21.490 18.864 10.191 1.00 51.09 194 GLN A O 1
ATOM 1581 N N . ALA A 1 195 ? -19.639 18.366 11.337 1.00 49.16 195 ALA A N 1
ATOM 1582 C CA . ALA A 1 195 ? -20.262 17.385 12.219 1.00 49.16 195 ALA A CA 1
ATOM 1583 C C . ALA A 1 195 ? -21.508 17.898 12.981 1.00 49.16 195 ALA A C 1
ATOM 1585 O O . ALA A 1 195 ? -22.478 17.157 13.156 1.00 49.16 195 ALA A O 1
ATOM 1586 N N . GLU A 1 196 ? -21.529 19.172 13.386 1.00 49.38 196 GLU A N 1
ATOM 1587 C CA . GLU A 1 196 ? -22.682 19.801 14.058 1.00 49.38 196 GLU A CA 1
ATOM 1588 C C . GLU A 1 196 ? -23.943 19.876 13.170 1.00 49.38 196 GLU A C 1
ATOM 1590 O O . GLU A 1 196 ? -25.073 19.819 13.676 1.00 49.38 196 GLU A O 1
ATOM 1595 N N . ASP A 1 197 ? -23.773 19.924 11.844 1.00 59.69 197 ASP A N 1
ATOM 1596 C CA . ASP A 1 197 ? -24.883 19.951 10.885 1.00 59.69 197 ASP A CA 1
ATOM 1597 C C . ASP A 1 197 ? -25.546 18.569 10.759 1.00 59.69 197 ASP A C 1
ATOM 1599 O O . ASP A 1 197 ? -26.776 18.470 10.694 1.00 59.69 197 ASP A O 1
ATOM 1603 N N . ILE A 1 198 ? -24.741 17.495 10.806 1.00 57.97 198 ILE A N 1
ATOM 1604 C CA . ILE A 1 198 ? -25.211 16.096 10.816 1.00 57.97 198 ILE A CA 1
ATOM 1605 C C . ILE A 1 198 ? -26.103 15.871 12.034 1.00 57.97 198 ILE A C 1
ATOM 1607 O O . ILE A 1 198 ? -27.195 15.306 11.930 1.00 57.97 198 ILE A O 1
ATOM 1611 N N . ALA A 1 199 ? -25.647 16.350 13.193 1.00 55.97 199 ALA A N 1
ATOM 1612 C CA . ALA A 1 199 ? -26.350 16.188 14.449 1.00 55.97 199 ALA A CA 1
ATOM 1613 C C . ALA A 1 199 ? -27.741 16.813 14.417 1.00 55.97 199 ALA A C 1
ATOM 1615 O O . ALA A 1 199 ? -28.744 16.157 14.702 1.00 55.97 199 ALA A O 1
ATOM 1616 N N . SER A 1 200 ? -27.806 18.070 13.990 1.00 61.56 200 SER A N 1
ATOM 1617 C CA . SER A 1 200 ? -29.058 18.812 13.883 1.00 61.56 200 SER A CA 1
ATOM 1618 C C . SER A 1 200 ? -30.015 18.196 12.856 1.00 61.56 200 SER A C 1
ATOM 1620 O O . SER A 1 200 ? -31.226 18.173 13.087 1.00 61.56 200 SER A O 1
ATOM 1622 N N . PHE A 1 201 ? -29.493 17.655 11.749 1.00 65.81 201 PHE A N 1
ATOM 1623 C CA . PHE A 1 201 ? -30.282 16.980 10.717 1.00 65.81 201 PHE A CA 1
ATOM 1624 C C . PHE A 1 201 ? -30.913 15.677 11.225 1.00 65.81 201 PHE A C 1
ATOM 1626 O O . PHE A 1 201 ? -32.132 15.509 11.165 1.00 65.81 201 PHE A O 1
ATOM 1633 N N . VAL A 1 202 ? -30.100 14.783 11.791 1.00 63.41 202 VAL A N 1
ATOM 1634 C CA . VAL A 1 202 ? -30.546 13.473 12.288 1.00 63.41 202 VAL A CA 1
ATOM 1635 C C . VAL A 1 202 ? -31.521 13.631 13.452 1.00 63.41 202 VAL A C 1
ATOM 1637 O O . VAL A 1 202 ? -32.552 12.959 13.490 1.00 63.41 202 VAL A O 1
ATOM 1640 N N . ILE A 1 203 ? -31.237 14.556 14.378 1.00 63.56 203 ILE A N 1
ATOM 1641 C CA . ILE A 1 203 ? -32.112 14.854 15.519 1.00 63.56 203 ILE A CA 1
ATOM 1642 C C . ILE A 1 203 ? -33.482 15.333 15.036 1.00 63.56 203 ILE A C 1
ATOM 1644 O O . ILE A 1 203 ? -34.496 14.911 15.585 1.00 63.56 203 ILE A O 1
ATOM 1648 N N . LYS A 1 204 ? -33.539 16.179 14.003 1.00 64.50 204 LYS A N 1
ATOM 1649 C CA . LYS A 1 204 ? -34.792 16.757 13.502 1.00 64.50 204 LYS A CA 1
ATOM 1650 C C . LYS A 1 204 ? -35.684 15.740 12.781 1.00 64.50 204 LYS A C 1
ATOM 1652 O O . LYS A 1 204 ? -36.900 15.813 12.939 1.00 64.50 204 LYS A O 1
ATOM 1657 N N . ASP A 1 205 ? -35.099 14.806 12.034 1.00 63.53 205 ASP A N 1
ATOM 1658 C CA . ASP A 1 205 ? -35.849 13.807 11.258 1.00 63.53 205 ASP A CA 1
ATOM 1659 C C . ASP A 1 205 ? -36.251 12.580 12.097 1.00 63.53 205 ASP A C 1
ATOM 1661 O O . ASP A 1 205 ? -37.375 12.084 11.998 1.00 63.53 205 ASP A O 1
ATOM 1665 N N . VAL A 1 206 ? -35.369 12.103 12.984 1.00 59.06 206 VAL A N 1
ATOM 1666 C CA . VAL A 1 206 ? -35.607 10.875 13.765 1.00 59.06 206 VAL A CA 1
ATOM 1667 C C . VAL A 1 206 ? -36.508 11.123 14.985 1.00 59.06 206 VAL A C 1
ATOM 1669 O O . VAL A 1 206 ? -37.338 10.271 15.314 1.00 59.06 206 VAL A O 1
ATOM 1672 N N . HIS A 1 207 ? -36.437 12.296 15.634 1.00 56.06 207 HIS A N 1
ATOM 1673 C CA . HIS A 1 207 ? -37.293 12.605 16.795 1.00 56.06 207 HIS A CA 1
ATOM 1674 C C . HIS A 1 207 ? -38.769 12.846 16.470 1.00 56.06 207 HIS A C 1
ATOM 1676 O O . HIS A 1 207 ? -39.568 12.979 17.399 1.00 56.06 207 HIS A O 1
ATOM 1682 N N . GLY A 1 208 ? -39.173 12.850 15.196 1.00 50.88 208 GLY A N 1
ATOM 1683 C CA . GLY A 1 208 ? -40.586 12.961 14.830 1.00 50.88 208 GLY A CA 1
ATOM 1684 C C . GLY A 1 208 ? -41.478 11.877 15.457 1.00 50.88 208 GLY A C 1
ATOM 1685 O O . GLY A 1 208 ? -42.674 12.108 15.603 1.00 50.88 208 GLY A O 1
ATOM 1686 N N . ASN A 1 209 ? -40.917 10.728 15.871 1.00 50.16 209 ASN A N 1
ATOM 1687 C CA . ASN A 1 209 ? -41.692 9.580 16.360 1.00 50.16 209 ASN A CA 1
ATOM 1688 C C . ASN A 1 209 ? -41.227 8.937 17.685 1.00 50.16 209 ASN A C 1
ATOM 1690 O O . ASN A 1 209 ? -41.946 8.080 18.192 1.00 50.16 209 ASN A O 1
ATOM 1694 N N . ASP A 1 210 ? -40.086 9.310 18.278 1.00 51.47 210 ASP A N 1
ATOM 1695 C CA . ASP A 1 210 ? -39.579 8.632 19.487 1.00 51.47 210 ASP A CA 1
ATOM 1696 C C . ASP A 1 210 ? -38.904 9.608 20.477 1.00 51.47 210 ASP A C 1
ATOM 1698 O O . ASP A 1 210 ? -38.028 10.394 20.111 1.00 51.47 210 ASP A O 1
ATOM 1702 N N . ARG A 1 211 ? -39.326 9.572 21.753 1.00 49.53 211 ARG A N 1
ATOM 1703 C CA . ARG A 1 211 ? -38.916 10.501 22.840 1.00 49.53 211 ARG A CA 1
ATOM 1704 C C . ARG A 1 211 ? -37.568 10.156 23.501 1.00 49.53 211 ARG A C 1
ATOM 1706 O O . ARG A 1 211 ? -37.268 10.668 24.577 1.00 49.53 211 ARG A O 1
ATOM 1713 N N . ARG A 1 212 ? -36.780 9.251 22.922 1.00 54.88 212 ARG A N 1
ATOM 1714 C CA . ARG A 1 212 ? -35.520 8.769 23.512 1.00 54.88 212 ARG A CA 1
ATOM 1715 C C . ARG A 1 212 ? -34.336 9.591 23.006 1.00 54.88 212 ARG A C 1
ATOM 1717 O O . ARG A 1 212 ? -34.285 9.905 21.824 1.00 54.88 212 ARG A O 1
ATOM 1724 N N . ASP A 1 213 ? -33.426 9.963 23.903 1.00 56.56 213 ASP A N 1
ATOM 1725 C CA . ASP A 1 213 ? -32.325 10.889 23.622 1.00 56.56 213 ASP A CA 1
ATOM 1726 C C . ASP A 1 213 ? -31.277 10.276 22.676 1.00 56.56 213 ASP A C 1
ATOM 1728 O O . ASP A 1 213 ? -30.424 9.488 23.088 1.00 56.56 213 ASP A O 1
ATOM 1732 N N . ILE A 1 214 ? -31.371 10.601 21.384 1.00 56.12 214 ILE A N 1
ATOM 1733 C CA . ILE A 1 214 ? -30.448 10.139 20.334 1.00 56.12 214 ILE A CA 1
ATOM 1734 C C . ILE A 1 214 ? -29.180 10.995 20.235 1.00 56.12 214 ILE A C 1
ATOM 1736 O O . ILE A 1 214 ? -28.288 10.652 19.457 1.00 56.12 214 ILE A O 1
ATOM 1740 N N . ARG A 1 215 ? -29.073 12.074 21.030 1.00 55.44 215 ARG A N 1
ATOM 1741 C CA . ARG A 1 215 ? -27.892 12.950 21.065 1.00 55.44 215 ARG A CA 1
ATOM 1742 C C . ARG A 1 215 ? -26.594 12.187 21.301 1.00 55.44 215 ARG A C 1
ATOM 1744 O O . ARG A 1 215 ? -25.675 12.464 20.563 1.00 55.44 215 ARG A O 1
ATOM 1751 N N . PRO A 1 216 ? -26.502 11.155 22.156 1.00 56.16 216 PRO A N 1
ATOM 1752 C CA . PRO A 1 216 ? -25.257 10.403 22.318 1.00 56.16 216 PRO A CA 1
ATOM 1753 C C . PRO A 1 216 ? -24.809 9.607 21.082 1.00 56.16 216 PRO A C 1
ATOM 1755 O O . PRO A 1 216 ? -23.615 9.468 20.853 1.00 56.16 216 PRO A O 1
ATOM 1758 N N . ILE A 1 217 ? -25.741 9.061 20.283 1.00 57.31 217 ILE A N 1
ATOM 1759 C CA . ILE A 1 217 ? -25.400 8.375 19.017 1.00 57.31 217 ILE A CA 1
ATOM 1760 C C . ILE A 1 217 ? -24.923 9.409 18.006 1.00 57.31 217 ILE A C 1
ATOM 1762 O O . ILE A 1 217 ? -23.969 9.195 17.266 1.00 57.31 217 ILE A O 1
ATOM 1766 N N . VAL A 1 218 ? -25.621 10.537 17.993 1.00 54.59 218 VAL A N 1
ATOM 1767 C CA . VAL A 1 218 ? -25.290 11.673 17.165 1.00 54.59 218 VAL A CA 1
ATOM 1768 C C . VAL A 1 218 ? -23.932 12.243 17.561 1.00 54.59 218 VAL A C 1
ATOM 1770 O O . VAL A 1 218 ? -23.119 12.357 16.672 1.00 54.59 218 VAL A O 1
ATOM 1773 N N . ASP A 1 219 ? -23.624 12.461 18.837 1.00 55.50 219 ASP A N 1
ATOM 1774 C CA . ASP A 1 219 ? -22.333 12.918 19.367 1.00 55.50 219 ASP A CA 1
ATOM 1775 C C . ASP A 1 219 ? -21.222 11.873 19.145 1.00 55.50 219 ASP A C 1
ATOM 1777 O O . ASP A 1 219 ? -20.077 12.232 18.882 1.00 55.50 219 ASP A O 1
ATOM 1781 N N . LEU A 1 220 ? -21.553 10.574 19.156 1.00 55.75 220 LEU A N 1
ATOM 1782 C CA . LEU A 1 220 ? -20.670 9.486 18.709 1.00 55.75 220 LEU A CA 1
ATOM 1783 C C . LEU A 1 220 ? -20.401 9.512 17.191 1.00 55.75 220 LEU A C 1
ATOM 1785 O O . LEU A 1 220 ? -19.429 8.918 16.740 1.00 55.75 220 LEU A O 1
ATOM 1789 N N . LEU A 1 221 ? -21.238 10.154 16.379 1.00 53.06 221 LEU A N 1
ATOM 1790 C CA . LEU A 1 221 ? -21.086 10.198 14.916 1.00 53.06 221 LEU A CA 1
ATOM 1791 C C . LEU A 1 221 ? -20.668 11.592 14.411 1.00 53.06 221 LEU A C 1
ATOM 1793 O O . LEU A 1 221 ? -20.038 11.691 13.364 1.00 53.06 221 LEU A O 1
ATOM 1797 N N . SER A 1 222 ? -20.974 12.649 15.167 1.00 48.38 222 SER A N 1
ATOM 1798 C CA . SER A 1 222 ? -20.658 14.056 14.921 1.00 48.38 222 SER A CA 1
ATOM 1799 C C . SER A 1 222 ? -19.434 14.494 15.726 1.00 48.38 222 SER A C 1
ATOM 1801 O O . SER A 1 222 ? -18.477 15.013 15.173 1.00 48.38 222 SER A O 1
ATOM 1803 N N . GLY A 1 223 ? -19.393 14.242 17.032 1.00 47.50 223 GLY A N 1
ATOM 1804 C CA . GLY A 1 223 ? -18.273 14.637 17.888 1.00 47.50 223 GLY A CA 1
ATOM 1805 C C . GLY A 1 223 ? -17.042 13.743 17.747 1.00 47.50 223 GLY A C 1
ATOM 1806 O O . GLY A 1 223 ? -15.981 14.039 18.297 1.00 47.50 223 GLY A O 1
ATOM 1807 N N . ALA A 1 224 ? -17.160 12.619 17.050 1.00 45.47 224 ALA A N 1
ATOM 1808 C CA . ALA A 1 224 ? -16.248 11.534 17.292 1.00 45.47 224 ALA A CA 1
ATOM 1809 C C . ALA A 1 224 ? -15.099 11.458 16.294 1.00 45.47 224 ALA A C 1
ATOM 1811 O O . ALA A 1 224 ? -15.106 10.726 15.304 1.00 45.47 224 ALA A O 1
ATOM 1812 N N . SER A 1 225 ? -13.986 11.960 16.795 1.00 46.03 225 SER A N 1
ATOM 1813 C CA . SER A 1 225 ? -12.727 11.239 16.726 1.00 46.03 225 SER A CA 1
ATOM 1814 C C . SER A 1 225 ? -12.831 9.757 17.167 1.00 46.03 225 SER A C 1
ATOM 1816 O O . SER A 1 225 ? -11.823 9.091 17.106 1.00 46.03 225 SER A O 1
ATOM 1818 N N . CYS A 1 226 ? -13.970 9.158 17.572 1.00 45.69 226 CYS A N 1
ATOM 1819 C CA . CYS A 1 226 ? -14.061 7.722 17.927 1.00 45.69 226 CYS A CA 1
ATOM 1820 C C . CYS A 1 226 ? -13.772 6.777 16.747 1.00 45.69 226 CYS A C 1
ATOM 1822 O O . CYS A 1 226 ? -13.170 5.734 16.975 1.00 45.69 226 CYS A O 1
ATOM 1824 N N . PHE A 1 227 ? -14.110 7.140 15.502 1.00 44.75 227 PHE A N 1
ATOM 1825 C CA . PHE A 1 227 ? -13.660 6.379 14.319 1.00 44.75 227 PHE A CA 1
ATOM 1826 C C . PHE A 1 227 ? -12.153 6.532 14.058 1.00 44.75 227 PHE A C 1
ATOM 1828 O O . PHE A 1 227 ? -11.551 5.681 13.413 1.00 44.75 227 PHE A O 1
ATOM 1835 N N . GLN A 1 228 ? -11.542 7.605 14.569 1.00 47.09 228 GLN A N 1
ATOM 1836 C CA . GLN A 1 228 ? -10.106 7.885 14.454 1.00 47.09 228 GLN A CA 1
ATOM 1837 C C . GLN A 1 228 ? -9.309 7.292 15.634 1.00 47.09 228 GLN A C 1
ATOM 1839 O O . GLN A 1 228 ? -8.184 6.848 15.446 1.00 47.09 228 GLN A O 1
ATOM 1844 N N . VAL A 1 229 ? -9.901 7.252 16.833 1.00 45.53 229 VAL A N 1
ATOM 1845 C CA . VAL A 1 229 ? -9.323 6.806 18.114 1.00 45.53 229 VAL A CA 1
ATOM 1846 C C . VAL A 1 229 ? -9.358 5.287 18.232 1.00 45.53 229 VAL A C 1
ATOM 1848 O O . VAL A 1 229 ? -8.453 4.689 18.817 1.00 45.53 229 VAL A O 1
ATOM 1851 N N . PHE A 1 230 ? -10.375 4.653 17.649 1.00 51.25 230 PHE A N 1
ATOM 1852 C CA . PHE A 1 230 ? -10.528 3.208 17.658 1.00 51.25 230 PHE A CA 1
ATOM 1853 C C . PHE A 1 230 ? -10.400 2.668 16.241 1.00 51.25 230 PHE A C 1
ATOM 1855 O O . PHE A 1 230 ? -11.335 2.694 15.443 1.00 51.25 230 PHE A O 1
ATOM 1862 N N . PHE A 1 231 ? -9.211 2.155 15.941 1.00 56.44 231 PHE A N 1
ATOM 1863 C CA . PHE A 1 231 ? -8.973 1.346 14.754 1.00 56.44 231 PHE A CA 1
ATOM 1864 C C . PHE A 1 231 ? -9.761 0.055 14.923 1.00 56.44 231 PHE A C 1
ATOM 1866 O O . PHE A 1 231 ? -9.330 -0.828 15.643 1.00 56.44 231 PHE A O 1
ATOM 1873 N N . THR A 1 232 ? -10.950 -0.036 14.341 1.00 58.69 232 THR A N 1
ATOM 1874 C CA . THR A 1 232 ? -11.742 -1.271 14.355 1.00 58.69 232 THR A CA 1
ATOM 1875 C C . THR A 1 232 ? -12.125 -1.607 12.924 1.00 58.69 232 THR A C 1
ATOM 1877 O O . THR A 1 232 ? -12.348 -0.701 12.113 1.00 58.69 232 THR A O 1
ATOM 1880 N N . SER A 1 233 ? -12.132 -2.894 12.577 1.00 66.19 233 SER A N 1
ATOM 1881 C CA . SER A 1 233 ? -12.452 -3.301 11.209 1.00 66.19 233 SER A CA 1
ATOM 1882 C C . SER A 1 233 ? -13.914 -2.966 10.871 1.00 66.19 233 SER A C 1
ATOM 1884 O O . SER A 1 233 ? -14.758 -2.914 11.774 1.00 66.19 233 SER A O 1
ATOM 1886 N N . PRO A 1 234 ? -14.271 -2.762 9.588 1.00 67.12 234 PRO A N 1
ATOM 1887 C CA . PRO A 1 234 ? -15.664 -2.548 9.199 1.00 67.12 234 PRO A CA 1
ATOM 1888 C C . PRO A 1 234 ? -16.603 -3.662 9.688 1.00 67.12 234 PRO A C 1
ATOM 1890 O O . PRO A 1 234 ? -17.756 -3.396 10.020 1.00 67.12 234 PRO A O 1
ATOM 1893 N N . GLU A 1 235 ? -16.114 -4.901 9.800 1.00 64.62 235 GLU A N 1
ATOM 1894 C CA . GLU A 1 235 ? -16.863 -6.019 10.381 1.00 64.62 235 GLU A CA 1
ATOM 1895 C C . GLU A 1 235 ? -17.068 -5.873 11.892 1.00 64.62 235 GLU A C 1
ATOM 1897 O O . GLU A 1 235 ? -18.148 -6.185 12.384 1.00 64.62 235 GLU A O 1
ATOM 1902 N N . GLN A 1 236 ? -16.072 -5.387 12.639 1.00 67.06 236 GLN A N 1
ATOM 1903 C CA . GLN A 1 236 ? -16.203 -5.144 14.081 1.00 67.06 236 GLN A CA 1
ATOM 1904 C C . GLN A 1 236 ? -17.193 -4.021 14.372 1.00 67.06 236 GLN A C 1
ATOM 1906 O O . GLN A 1 236 ? -18.033 -4.155 15.257 1.00 67.06 236 GLN A O 1
ATOM 1911 N N . TRP A 1 237 ? -17.159 -2.953 13.583 1.00 71.44 237 TRP A N 1
ATOM 1912 C CA . TRP A 1 237 ? -18.168 -1.901 13.631 1.00 71.44 237 TRP A CA 1
ATOM 1913 C C . TRP A 1 237 ? -19.554 -2.404 13.215 1.00 71.44 237 TRP A C 1
ATOM 1915 O O . TRP A 1 237 ? -20.547 -2.022 13.827 1.00 71.44 237 TRP A O 1
ATOM 1925 N N . SER A 1 238 ? -19.639 -3.285 12.213 1.00 70.06 238 SER A N 1
ATOM 1926 C CA . SER A 1 238 ? -20.898 -3.939 11.840 1.00 70.06 238 SER A CA 1
ATOM 1927 C C . SER A 1 238 ? -21.452 -4.753 13.015 1.00 70.06 238 SER A C 1
ATOM 1929 O O . SER A 1 238 ? -22.625 -4.628 13.356 1.00 70.06 238 SER A O 1
ATOM 1931 N N . LEU A 1 239 ? -20.600 -5.516 13.705 1.00 67.69 239 LEU A N 1
ATOM 1932 C CA . LEU A 1 239 ? -20.985 -6.280 14.892 1.00 67.69 239 LEU A CA 1
ATOM 1933 C C . LEU A 1 239 ? -21.375 -5.366 16.059 1.00 67.69 239 LEU A C 1
ATOM 1935 O O . LEU A 1 239 ? -22.311 -5.677 16.789 1.00 67.69 239 LEU A O 1
ATOM 1939 N N . LEU A 1 240 ? -20.694 -4.233 16.227 1.00 67.25 240 LEU A N 1
ATOM 1940 C CA . LEU A 1 240 ? -20.982 -3.276 17.291 1.00 67.25 240 LEU A CA 1
ATOM 1941 C C . LEU A 1 240 ? -22.317 -2.554 17.071 1.00 67.25 240 LEU A C 1
ATOM 1943 O O . LEU A 1 240 ? -23.083 -2.378 18.015 1.00 67.25 240 LEU A O 1
ATOM 1947 N N . PHE A 1 241 ? -22.588 -2.128 15.835 1.00 65.81 241 PHE A N 1
ATOM 1948 C CA . PHE A 1 241 ? -23.759 -1.318 15.504 1.00 65.81 241 PHE A CA 1
ATOM 1949 C C . PHE A 1 241 ? -24.993 -2.131 15.124 1.00 65.81 241 PHE A C 1
ATOM 1951 O O . PHE A 1 241 ? -26.103 -1.689 15.395 1.00 65.81 241 PHE A O 1
ATOM 1958 N N . TYR A 1 242 ? -24.810 -3.289 14.491 1.00 65.06 242 TYR A N 1
ATOM 1959 C CA . TYR A 1 242 ? -25.897 -4.085 13.916 1.00 65.06 242 TYR A CA 1
ATOM 1960 C C . TYR A 1 242 ? -25.973 -5.503 14.495 1.00 65.06 242 TYR A C 1
ATOM 1962 O O . TYR A 1 242 ? -26.914 -6.230 14.187 1.00 65.06 242 TYR A O 1
ATOM 1970 N N . ALA A 1 243 ? -25.011 -5.911 15.338 1.00 68.19 243 ALA A N 1
ATOM 1971 C CA . ALA A 1 243 ? -24.869 -7.291 15.816 1.00 68.19 243 ALA A CA 1
ATOM 1972 C C . ALA A 1 243 ? -24.756 -8.328 14.678 1.00 68.19 243 ALA A C 1
ATOM 1974 O O . ALA A 1 243 ? -25.054 -9.509 14.865 1.00 68.19 243 ALA A O 1
ATOM 1975 N N . ASP A 1 244 ? -24.292 -7.897 13.501 1.00 69.25 244 ASP A N 1
ATOM 1976 C CA . ASP A 1 244 ? -24.083 -8.734 12.322 1.00 69.25 244 ASP A CA 1
ATOM 1977 C C . ASP A 1 244 ? -22.824 -8.322 11.546 1.00 69.25 244 ASP A C 1
ATOM 1979 O O . ASP A 1 244 ? -22.174 -7.329 11.859 1.00 69.25 244 ASP A O 1
ATOM 1983 N N . THR A 1 245 ? -22.474 -9.079 10.508 1.00 73.44 245 THR A N 1
ATOM 1984 C CA . THR A 1 245 ? -21.370 -8.756 9.586 1.00 73.44 245 THR A CA 1
ATOM 1985 C C . THR A 1 245 ? -21.853 -8.295 8.208 1.00 73.44 245 THR A C 1
ATOM 1987 O O . THR A 1 245 ? -21.047 -8.097 7.299 1.00 73.44 245 THR A O 1
ATOM 1990 N N . GLN A 1 246 ? -23.162 -8.130 8.007 1.00 74.06 246 GLN A N 1
ATOM 1991 C CA . GLN A 1 246 ? -23.742 -7.830 6.694 1.00 74.06 246 GLN A CA 1
ATOM 1992 C C . GLN A 1 246 ? -23.591 -6.353 6.321 1.00 74.06 246 GLN A C 1
ATOM 1994 O O . GLN A 1 246 ? -23.518 -6.021 5.137 1.00 74.06 246 GLN A O 1
ATOM 1999 N N . HIS A 1 247 ? -23.466 -5.477 7.316 1.00 69.50 247 HIS A N 1
ATOM 2000 C CA . HIS A 1 247 ? -23.396 -4.031 7.126 1.00 69.50 247 HIS A CA 1
ATOM 2001 C C . HIS A 1 247 ? -21.965 -3.479 7.001 1.00 69.50 247 HIS A C 1
ATOM 2003 O O . HIS A 1 247 ? -21.794 -2.260 6.928 1.00 69.50 247 HIS A O 1
ATOM 2009 N N . HIS A 1 248 ? -20.940 -4.336 6.900 1.00 69.06 248 HIS A N 1
ATOM 2010 C CA . HIS A 1 248 ? -19.531 -3.923 6.808 1.00 69.06 248 HIS A CA 1
ATOM 2011 C C . HIS A 1 248 ? -19.265 -2.908 5.679 1.00 69.06 248 HIS A C 1
ATOM 2013 O O . HIS A 1 248 ? -18.587 -1.917 5.914 1.00 69.06 248 HIS A O 1
ATOM 2019 N N . LEU A 1 249 ? -19.870 -3.067 4.493 1.00 72.94 249 LEU A N 1
ATOM 2020 C CA . LEU A 1 249 ? -19.718 -2.115 3.375 1.00 72.94 249 LEU A CA 1
ATOM 2021 C C . LEU A 1 249 ? -20.348 -0.741 3.654 1.00 72.94 249 LEU A C 1
ATOM 2023 O O . LEU A 1 249 ? -19.890 0.280 3.141 1.00 72.94 249 LEU A O 1
ATOM 2027 N N . SER A 1 250 ? -21.444 -0.710 4.416 1.00 67.31 250 SER A N 1
ATOM 2028 C CA . SER A 1 250 ? -22.101 0.541 4.804 1.00 67.31 250 SER A CA 1
ATOM 2029 C C . SER A 1 250 ? -21.249 1.293 5.816 1.00 67.31 250 SER A C 1
ATOM 2031 O O . SER A 1 250 ? -21.091 2.504 5.698 1.00 67.31 250 SER A O 1
ATOM 2033 N N . VAL A 1 251 ? -20.659 0.568 6.768 1.00 68.00 251 VAL A N 1
ATOM 2034 C CA . VAL A 1 251 ? -19.716 1.125 7.737 1.00 68.00 251 VAL A CA 1
ATOM 2035 C C . VAL A 1 251 ? -18.429 1.587 7.054 1.00 68.00 251 VAL A C 1
ATOM 2037 O O . VAL A 1 251 ? -17.976 2.687 7.341 1.00 68.00 251 VAL A O 1
ATOM 2040 N N . GLU A 1 252 ? -17.864 0.807 6.131 1.00 70.94 252 GLU A N 1
ATOM 2041 C CA . GLU A 1 252 ? -16.653 1.176 5.383 1.00 70.94 252 GLU A CA 1
ATOM 2042 C C . GLU A 1 252 ? -16.827 2.540 4.700 1.00 70.94 252 GLU A C 1
ATOM 2044 O O . GLU A 1 252 ? -15.997 3.425 4.865 1.00 70.94 252 GLU A O 1
ATOM 2049 N N . LYS A 1 253 ? -17.983 2.782 4.067 1.00 67.88 253 LYS A N 1
ATOM 2050 C CA . LYS A 1 253 ? -18.311 4.096 3.487 1.00 67.88 253 LYS A CA 1
ATOM 2051 C C . LYS A 1 253 ? -18.413 5.221 4.516 1.00 67.88 253 LYS A C 1
ATOM 2053 O O . LYS A 1 253 ? -18.103 6.363 4.191 1.00 67.88 253 LYS A O 1
ATOM 2058 N N . ILE A 1 254 ? -18.904 4.935 5.722 1.00 66.00 254 ILE A N 1
ATOM 2059 C CA . ILE A 1 254 ? -18.955 5.923 6.809 1.00 66.00 254 ILE A CA 1
ATOM 2060 C C . ILE A 1 254 ? -17.529 6.259 7.252 1.00 66.00 254 ILE A C 1
ATOM 2062 O O . ILE A 1 254 ? -17.198 7.436 7.351 1.00 66.00 254 ILE A O 1
ATOM 2066 N N . ILE A 1 255 ? -16.679 5.245 7.445 1.00 68.62 255 ILE A N 1
ATOM 2067 C CA . ILE A 1 255 ? -15.262 5.415 7.794 1.00 68.62 255 ILE A CA 1
ATOM 2068 C C . ILE A 1 255 ? -14.548 6.234 6.718 1.00 68.62 255 ILE A C 1
ATOM 2070 O O . ILE A 1 255 ? -13.884 7.209 7.054 1.00 68.62 255 ILE A O 1
ATOM 2074 N N . ASP A 1 256 ? -14.725 5.903 5.439 1.00 67.44 256 ASP A N 1
ATOM 2075 C CA . ASP A 1 256 ? -14.094 6.613 4.321 1.00 67.44 256 ASP A CA 1
ATOM 2076 C C . ASP A 1 256 ? -14.502 8.093 4.262 1.00 67.44 256 ASP A C 1
ATOM 2078 O O . ASP A 1 256 ? -13.661 8.954 4.017 1.00 67.44 256 ASP A O 1
ATOM 2082 N N . ASN A 1 257 ? -15.774 8.413 4.525 1.00 63.47 257 ASN A N 1
ATOM 2083 C CA . ASN A 1 257 ? -16.267 9.796 4.515 1.00 63.47 257 ASN A CA 1
ATOM 2084 C C . ASN A 1 257 ? -15.857 10.597 5.763 1.00 63.47 257 ASN A C 1
ATOM 2086 O O . ASN A 1 257 ? -15.766 11.820 5.700 1.00 63.47 257 ASN A O 1
ATOM 2090 N N . LEU A 1 258 ? -15.619 9.925 6.893 1.00 59.00 258 LEU A N 1
ATOM 2091 C CA . LEU A 1 258 ? -15.140 10.534 8.142 1.00 59.00 258 LEU A CA 1
ATOM 2092 C C . LEU A 1 258 ? -13.604 10.545 8.250 1.00 59.00 258 LEU A C 1
ATOM 2094 O O . LEU A 1 258 ? -13.042 11.136 9.179 1.00 59.00 258 LEU A O 1
ATOM 2098 N N . SER A 1 259 ? -12.913 9.886 7.317 1.00 58.94 259 SER A N 1
ATOM 2099 C CA . SER A 1 259 ? -11.457 9.811 7.269 1.00 58.94 259 SER A CA 1
ATOM 2100 C C . SER A 1 259 ? -10.864 11.184 6.974 1.00 58.94 259 SER A C 1
ATOM 2102 O O . SER A 1 259 ? -11.096 11.772 5.919 1.00 58.94 259 SER A O 1
ATOM 2104 N N . THR A 1 260 ? -10.063 11.701 7.904 1.00 59.16 260 THR A N 1
ATOM 2105 C CA . THR A 1 260 ? -9.322 12.952 7.720 1.00 59.16 260 THR A CA 1
ATOM 2106 C C . THR A 1 260 ? -7.886 12.667 7.260 1.00 59.16 260 THR A C 1
ATOM 2108 O O . THR A 1 260 ? -7.351 11.586 7.515 1.00 59.16 260 THR A O 1
ATOM 2111 N N . PRO A 1 261 ? -7.200 13.632 6.619 1.00 58.06 261 PRO A N 1
ATOM 2112 C CA . PRO A 1 261 ? -5.800 13.478 6.195 1.00 58.06 261 PRO A CA 1
ATOM 2113 C C . PRO A 1 261 ? -4.800 13.166 7.330 1.00 58.06 261 PRO A C 1
ATOM 2115 O O . PRO A 1 261 ? -3.668 12.751 7.050 1.00 58.06 261 PRO A O 1
ATOM 2118 N N . ASP A 1 262 ? -5.216 13.361 8.586 1.00 68.75 262 ASP A N 1
ATOM 2119 C CA . ASP A 1 262 ? -4.405 13.229 9.801 1.00 68.75 262 ASP A CA 1
ATOM 2120 C C . ASP A 1 262 ? -4.481 11.842 10.465 1.00 68.75 262 ASP A C 1
ATOM 2122 O O . ASP A 1 262 ? -3.841 11.625 11.498 1.00 68.75 262 ASP A O 1
ATOM 2126 N N . LEU A 1 263 ? -5.198 10.880 9.866 1.00 75.31 263 LEU A N 1
ATOM 2127 C CA . LEU A 1 263 ? -5.329 9.509 10.384 1.00 75.31 263 LEU A CA 1
ATOM 2128 C C . LEU A 1 263 ? -3.980 8.864 10.718 1.00 75.31 263 LEU A C 1
ATOM 2130 O O . LEU A 1 263 ? -3.812 8.312 11.806 1.00 75.31 263 LEU A O 1
ATOM 2134 N N . PHE A 1 264 ? -2.988 8.986 9.833 1.00 84.88 264 PHE A N 1
ATOM 2135 C CA . PHE A 1 264 ? -1.675 8.398 10.082 1.00 84.88 264 PHE A CA 1
ATOM 2136 C C . PHE A 1 264 ? -0.973 9.011 11.306 1.00 84.88 264 PHE A C 1
ATOM 2138 O O . PHE A 1 264 ? -0.388 8.291 12.116 1.00 84.88 264 PHE A O 1
ATOM 2145 N N . SER A 1 265 ? -1.049 10.334 11.476 1.00 84.81 265 SER A N 1
ATOM 2146 C CA . SER A 1 265 ? -0.464 11.021 12.635 1.00 84.81 265 SER A CA 1
ATOM 2147 C C . SER A 1 265 ? -1.128 10.562 13.931 1.00 84.81 265 SER A C 1
ATOM 2149 O O . SER A 1 265 ? -0.435 10.237 14.896 1.00 84.81 265 SER A O 1
ATOM 2151 N N . HIS A 1 266 ? -2.455 10.439 13.922 1.00 81.38 266 HIS A N 1
ATOM 2152 C CA . HIS A 1 266 ? -3.208 9.945 15.068 1.00 81.38 266 HIS A CA 1
ATOM 2153 C C . HIS A 1 266 ? -2.879 8.479 15.398 1.00 81.38 266 HIS A C 1
ATOM 2155 O O . HIS A 1 266 ? -2.641 8.135 16.558 1.00 81.38 266 HIS A O 1
ATOM 2161 N N . ALA A 1 267 ? -2.768 7.614 14.384 1.00 84.69 267 ALA A N 1
ATOM 2162 C CA . ALA A 1 267 ? -2.353 6.223 14.563 1.00 84.69 267 ALA A CA 1
ATOM 2163 C C . ALA A 1 267 ? -0.984 6.124 15.249 1.00 84.69 267 ALA A C 1
ATOM 2165 O O . ALA A 1 267 ? -0.810 5.362 16.198 1.00 84.69 267 ALA A O 1
ATOM 2166 N N . ILE A 1 268 ? -0.025 6.961 14.849 1.00 89.00 268 ILE A N 1
ATOM 2167 C CA . ILE A 1 268 ? 1.315 7.011 15.450 1.00 89.00 268 ILE A CA 1
ATOM 2168 C C . ILE A 1 268 ? 1.281 7.442 16.922 1.00 89.00 268 ILE A C 1
ATOM 2170 O O . ILE A 1 268 ? 2.069 6.941 17.737 1.00 89.00 268 ILE A O 1
ATOM 2174 N N . GLU A 1 269 ? 0.409 8.384 17.279 1.00 87.12 269 GLU A N 1
ATOM 2175 C CA . GLU A 1 269 ? 0.234 8.822 18.666 1.00 87.12 269 GLU A CA 1
ATOM 2176 C C . GLU A 1 269 ? -0.271 7.675 19.545 1.00 87.12 269 GLU A C 1
ATOM 2178 O O . GLU A 1 269 ? 0.294 7.427 20.616 1.00 87.12 269 GLU A O 1
ATOM 2183 N N . GLN A 1 270 ? -1.252 6.916 19.049 1.00 84.38 270 GLN A N 1
ATOM 2184 C CA . GLN A 1 270 ? -1.845 5.787 19.767 1.00 84.38 270 GLN A CA 1
ATOM 2185 C C . GLN A 1 270 ? -0.992 4.512 19.737 1.00 84.38 270 GLN A C 1
ATOM 2187 O O . GLN A 1 270 ? -1.075 3.706 20.667 1.00 84.38 270 GLN A O 1
ATOM 2192 N N . PHE A 1 271 ? -0.126 4.340 18.734 1.00 89.44 271 PHE A N 1
ATOM 2193 C CA . PHE A 1 271 ? 0.683 3.135 18.518 1.00 89.44 271 PHE A CA 1
ATOM 2194 C C . PHE A 1 271 ? 1.400 2.665 19.791 1.00 89.44 271 PHE A C 1
ATOM 2196 O O . PHE A 1 271 ? 1.270 1.516 20.207 1.00 89.44 271 PHE A O 1
ATOM 2203 N N . SER A 1 272 ? 2.100 3.570 20.485 1.00 89.94 272 SER A N 1
ATOM 2204 C CA . SER A 1 272 ? 2.827 3.206 21.710 1.00 89.94 272 SER A CA 1
ATOM 2205 C C . SER A 1 272 ? 1.920 2.712 22.833 1.00 89.94 272 SER A C 1
ATOM 2207 O O . SER A 1 272 ? 2.341 1.876 23.627 1.00 89.94 272 SER A O 1
ATOM 2209 N N . ASN A 1 273 ? 0.707 3.251 22.934 1.00 85.69 273 ASN A N 1
ATOM 2210 C CA . ASN A 1 273 ? -0.236 2.858 23.973 1.00 85.69 273 ASN A CA 1
ATOM 2211 C C . ASN A 1 273 ? -0.807 1.471 23.674 1.00 85.69 273 ASN A C 1
ATOM 2213 O O . ASN A 1 273 ? -0.846 0.639 24.576 1.00 85.69 273 ASN A O 1
ATOM 2217 N N . VAL A 1 274 ? -1.167 1.203 22.413 1.00 85.31 274 VAL A N 1
ATOM 2218 C CA . VAL A 1 274 ? -1.649 -0.114 21.967 1.00 85.31 274 VAL A CA 1
ATOM 2219 C C . VAL A 1 274 ? -0.594 -1.191 22.221 1.00 85.31 274 VAL A C 1
ATOM 2221 O O . VAL A 1 274 ? -0.876 -2.174 22.902 1.00 85.31 274 VAL A O 1
ATOM 2224 N N . ILE A 1 275 ? 0.646 -0.966 21.779 1.00 89.00 275 ILE A N 1
ATOM 2225 C CA . ILE A 1 275 ? 1.731 -1.942 21.946 1.00 89.00 275 ILE A CA 1
ATOM 2226 C C . ILE A 1 275 ? 2.051 -2.203 23.425 1.00 89.00 275 ILE A C 1
ATOM 2228 O O . ILE A 1 275 ? 2.225 -3.350 23.825 1.00 89.00 275 ILE A O 1
ATOM 2232 N N . ARG A 1 276 ? 2.078 -1.165 24.274 1.00 87.31 276 ARG A N 1
ATOM 2233 C CA . ARG A 1 276 ? 2.320 -1.352 25.718 1.00 87.31 276 ARG A CA 1
ATOM 2234 C C . ARG A 1 276 ? 1.198 -2.122 26.409 1.00 87.31 276 ARG A C 1
ATOM 2236 O O . ARG A 1 276 ? 1.481 -2.904 27.311 1.00 87.31 276 ARG A O 1
ATOM 2243 N N . ARG A 1 277 ? -0.057 -1.913 25.998 1.00 84.12 277 ARG A N 1
ATOM 2244 C CA . ARG A 1 277 ? -1.214 -2.655 26.526 1.00 84.12 277 ARG A CA 1
ATOM 2245 C C . ARG A 1 277 ? -1.177 -4.133 26.133 1.00 84.12 277 ARG A C 1
ATOM 2247 O O . ARG A 1 277 ? -1.586 -4.963 26.937 1.00 84.12 277 ARG A O 1
ATOM 2254 N N . ALA A 1 278 ? -0.654 -4.458 24.950 1.00 83.62 278 ALA A N 1
ATOM 2255 C CA . ALA A 1 278 ? -0.493 -5.840 24.494 1.00 83.62 278 ALA A CA 1
ATOM 2256 C C . ALA A 1 278 ? 0.540 -6.643 25.314 1.00 83.62 278 ALA A C 1
ATOM 2258 O O . ALA A 1 278 ? 0.489 -7.871 25.342 1.00 83.62 278 ALA A O 1
ATOM 2259 N N . GLY A 1 279 ? 1.436 -5.959 26.036 1.00 84.19 279 GLY A N 1
ATOM 2260 C CA . GLY A 1 279 ? 2.362 -6.557 26.999 1.00 84.19 279 GLY A CA 1
ATOM 2261 C C . GLY A 1 279 ? 3.803 -6.694 26.495 1.00 84.19 279 GLY A C 1
ATOM 2262 O O . GLY A 1 279 ? 4.156 -6.277 25.393 1.00 84.19 279 GLY A O 1
ATOM 2263 N N . ALA A 1 280 ? 4.661 -7.286 27.335 1.00 81.19 280 ALA A N 1
ATOM 2264 C CA . ALA A 1 280 ? 6.120 -7.296 27.150 1.00 81.19 280 ALA A CA 1
ATOM 2265 C C . ALA A 1 280 ? 6.603 -8.016 25.875 1.00 81.19 280 ALA A C 1
ATOM 2267 O O . ALA A 1 280 ? 7.661 -7.685 25.347 1.00 81.19 280 ALA A O 1
ATOM 2268 N N . SER A 1 281 ? 5.834 -8.969 25.337 1.00 83.12 281 SER A N 1
ATOM 2269 C CA . SER A 1 281 ? 6.181 -9.672 24.091 1.00 83.12 281 SER A CA 1
ATOM 2270 C C . SER A 1 281 ? 6.243 -8.740 22.874 1.00 83.12 281 SER A C 1
ATOM 2272 O O . SER A 1 281 ? 6.981 -9.010 21.929 1.00 83.12 281 SER A O 1
ATOM 2274 N N . SER A 1 282 ? 5.509 -7.625 22.910 1.00 84.88 282 SER A N 1
ATOM 2275 C CA . SER A 1 282 ? 5.334 -6.709 21.775 1.00 84.88 282 SER A CA 1
ATOM 2276 C C . SER A 1 282 ? 6.212 -5.456 21.877 1.00 84.88 282 SER A C 1
ATOM 2278 O O . SER A 1 282 ? 6.218 -4.625 20.975 1.00 84.88 282 SER A O 1
ATOM 2280 N N . GLU A 1 283 ? 6.987 -5.301 22.956 1.00 85.62 283 GLU A N 1
ATOM 2281 C CA . GLU A 1 283 ? 7.734 -4.069 23.252 1.00 85.62 283 GLU A CA 1
ATOM 2282 C C . GLU A 1 283 ? 8.772 -3.717 22.172 1.00 85.62 283 GLU A C 1
ATOM 2284 O O . GLU A 1 283 ? 8.996 -2.542 21.878 1.00 85.62 283 GLU A O 1
ATOM 2289 N N . HIS A 1 284 ? 9.334 -4.730 21.506 1.00 88.06 284 HIS A N 1
ATOM 2290 C CA . HIS A 1 284 ? 10.268 -4.559 20.391 1.00 88.06 284 HIS A CA 1
ATOM 2291 C C . HIS A 1 284 ? 9.677 -3.743 19.223 1.00 88.06 284 HIS A C 1
ATOM 2293 O O . HIS A 1 284 ? 10.417 -3.050 18.523 1.00 88.06 284 HIS A O 1
ATOM 2299 N N . LEU A 1 285 ? 8.348 -3.754 19.049 1.00 90.31 285 LEU A N 1
ATOM 2300 C CA . LEU A 1 285 ? 7.647 -3.001 18.006 1.00 90.31 285 LEU A CA 1
ATOM 2301 C C . LEU A 1 285 ? 7.668 -1.489 18.249 1.00 90.31 285 LEU A C 1
ATOM 2303 O O . LEU A 1 285 ? 7.498 -0.718 17.306 1.00 90.31 285 LEU A O 1
ATOM 2307 N N . LEU A 1 286 ? 7.926 -1.028 19.480 1.00 91.06 286 LEU A N 1
ATOM 2308 C CA . LEU A 1 286 ? 8.018 0.405 19.786 1.00 91.06 286 LEU A CA 1
ATOM 2309 C C . LEU A 1 286 ? 9.133 1.105 18.995 1.00 91.06 286 LEU A C 1
ATOM 2311 O O . LEU A 1 286 ? 9.010 2.299 18.710 1.00 91.06 286 LEU A O 1
ATOM 2315 N N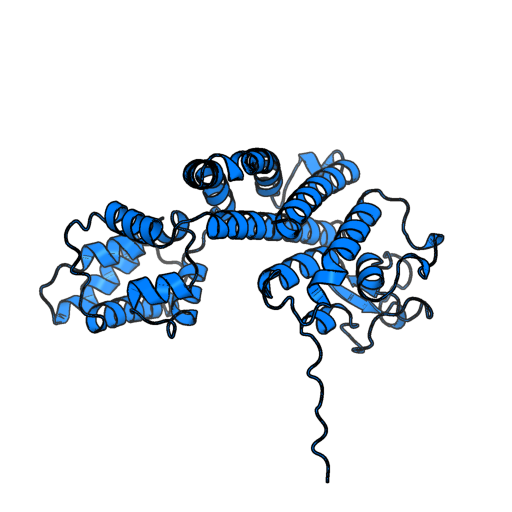 . ASN A 1 287 ? 10.167 0.367 18.580 1.00 91.19 287 ASN A N 1
ATOM 2316 C CA . ASN A 1 287 ? 11.260 0.882 17.751 1.00 91.19 287 ASN A CA 1
ATOM 2317 C C . ASN A 1 287 ? 10.766 1.381 16.379 1.00 91.19 287 ASN A C 1
ATOM 2319 O O . ASN A 1 287 ? 11.286 2.369 15.849 1.00 91.19 287 ASN A O 1
ATOM 2323 N N . LEU A 1 288 ? 9.688 0.781 15.857 1.00 93.06 288 LEU A N 1
ATOM 2324 C CA . LEU A 1 288 ? 9.086 1.129 14.566 1.00 93.06 288 LEU A CA 1
ATOM 2325 C C . LEU A 1 288 ? 8.418 2.506 14.559 1.00 93.06 288 LEU A C 1
ATOM 2327 O O . LEU A 1 288 ? 8.229 3.099 13.496 1.00 93.06 288 LEU A O 1
ATOM 2331 N N . LYS A 1 289 ? 8.095 3.062 15.735 1.00 92.94 289 LYS A N 1
ATOM 2332 C CA . LYS A 1 289 ? 7.446 4.376 15.841 1.00 92.94 289 LYS A CA 1
ATOM 2333 C C . LYS A 1 289 ? 8.236 5.473 15.133 1.00 92.94 289 LYS A C 1
ATOM 2335 O O . LYS A 1 289 ? 7.643 6.336 14.490 1.00 92.94 289 LYS A O 1
ATOM 2340 N N . SER A 1 290 ? 9.563 5.433 15.234 1.00 92.44 290 SER A N 1
ATOM 2341 C CA . SER A 1 290 ? 10.441 6.411 14.587 1.00 92.44 290 SER A CA 1
ATOM 2342 C C . SER A 1 290 ? 10.340 6.359 13.055 1.00 92.44 290 SER A C 1
ATOM 2344 O O . SER A 1 290 ? 10.287 7.407 12.405 1.00 92.44 290 SER A O 1
ATOM 2346 N N . ASN A 1 291 ? 10.212 5.156 12.485 1.00 93.38 291 ASN A N 1
ATOM 2347 C CA . ASN A 1 291 ? 9.996 4.947 11.056 1.00 93.38 291 ASN A CA 1
ATOM 2348 C C . ASN A 1 291 ? 8.635 5.499 10.628 1.00 93.38 291 ASN A C 1
ATOM 2350 O O . ASN A 1 291 ? 8.573 6.274 9.673 1.00 93.38 291 ASN A O 1
ATOM 2354 N N . PHE A 1 292 ? 7.563 5.204 11.371 1.00 93.69 292 PHE A N 1
ATOM 2355 C CA . PHE A 1 292 ? 6.243 5.766 11.075 1.00 93.69 292 PHE A CA 1
ATOM 2356 C C . PHE A 1 292 ? 6.230 7.299 11.149 1.00 93.69 292 PHE A C 1
ATOM 2358 O O . PHE A 1 292 ? 5.718 7.946 10.243 1.00 93.69 292 PHE A O 1
ATOM 2365 N N . GLN A 1 293 ? 6.861 7.899 12.165 1.00 91.31 293 GLN A N 1
ATOM 2366 C CA . GLN A 1 293 ? 6.990 9.359 12.294 1.00 91.31 293 GLN A CA 1
ATOM 2367 C C . GLN A 1 293 ? 7.778 10.000 11.149 1.00 91.31 293 GLN A C 1
ATOM 2369 O O . GLN A 1 293 ? 7.507 11.137 10.766 1.00 91.31 293 GLN A O 1
ATOM 2374 N N . ARG A 1 294 ? 8.786 9.304 10.617 1.00 89.06 294 ARG A N 1
ATOM 2375 C CA . ARG A 1 294 ? 9.526 9.765 9.438 1.00 89.06 294 ARG A CA 1
ATOM 2376 C C . ARG A 1 294 ? 8.645 9.703 8.190 1.00 89.06 294 ARG A C 1
ATOM 2378 O O . ARG A 1 294 ? 8.612 10.660 7.424 1.00 89.06 294 ARG A O 1
ATOM 2385 N N . LEU A 1 295 ? 7.924 8.598 8.011 1.00 91.00 295 LEU A N 1
ATOM 2386 C CA . LEU A 1 295 ? 7.055 8.343 6.861 1.00 91.00 295 LEU A CA 1
ATOM 2387 C C . LEU A 1 295 ? 5.809 9.242 6.848 1.00 91.00 295 LEU A C 1
ATOM 2389 O O . LEU A 1 295 ? 5.3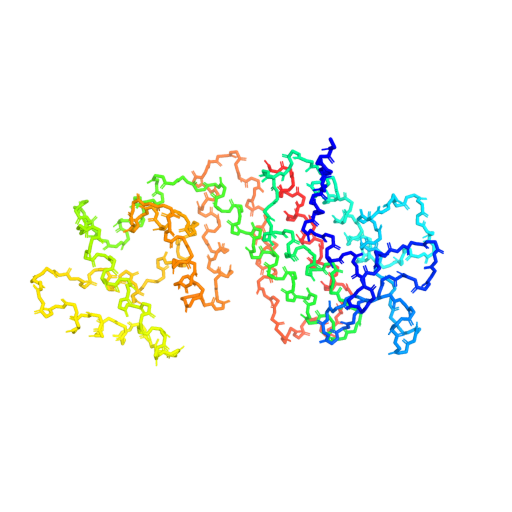52 9.633 5.776 1.00 91.00 295 LEU A O 1
ATOM 2393 N N . SER A 1 296 ? 5.274 9.622 8.012 1.00 88.88 296 SER A N 1
ATOM 2394 C CA . SER A 1 296 ? 4.094 10.494 8.097 1.00 88.88 296 SER A CA 1
ATOM 2395 C C . SER A 1 296 ? 4.371 11.923 7.645 1.00 88.88 296 SER A C 1
ATOM 2397 O O . SER A 1 296 ? 3.481 12.562 7.084 1.00 88.88 296 SER A O 1
ATOM 2399 N N . LYS A 1 297 ? 5.617 12.385 7.806 1.00 86.19 297 LYS A N 1
ATOM 2400 C CA . LYS A 1 297 ? 6.112 13.700 7.366 1.00 86.19 297 LYS A CA 1
ATOM 2401 C C . LYS A 1 297 ? 6.375 13.792 5.861 1.00 86.19 297 LYS A C 1
ATOM 2403 O O . LYS A 1 297 ? 6.870 14.810 5.386 1.00 86.19 297 LYS A O 1
ATOM 2408 N N . ILE A 1 298 ? 6.097 12.741 5.094 1.00 84.00 298 ILE A N 1
ATOM 2409 C CA . ILE A 1 298 ? 6.164 12.800 3.635 1.00 84.00 298 ILE A CA 1
ATOM 2410 C C . ILE A 1 298 ? 4.985 13.641 3.136 1.00 84.00 298 ILE A C 1
ATOM 2412 O O . ILE A 1 298 ? 3.878 13.133 2.980 1.00 84.00 298 ILE A O 1
ATOM 2416 N N . ALA A 1 299 ? 5.222 14.936 2.928 1.00 69.00 299 ALA A N 1
ATOM 2417 C CA . ALA A 1 299 ? 4.270 15.858 2.323 1.00 69.00 299 ALA A CA 1
ATOM 2418 C C . ALA A 1 299 ? 4.602 16.098 0.842 1.00 69.00 299 ALA A C 1
ATOM 2420 O O . ALA A 1 299 ? 5.728 15.860 0.394 1.00 69.00 299 ALA A O 1
ATOM 2421 N N . ASP A 1 300 ? 3.622 16.619 0.100 1.00 57.53 300 ASP A N 1
ATOM 2422 C CA . ASP A 1 300 ? 3.752 16.917 -1.333 1.00 57.53 300 ASP A CA 1
ATOM 2423 C C . ASP A 1 300 ? 4.828 17.983 -1.641 1.00 57.53 300 ASP A C 1
ATOM 2425 O O . ASP A 1 300 ? 5.330 18.012 -2.762 1.00 57.53 300 ASP A O 1
ATOM 2429 N N . ASP A 1 301 ? 5.261 18.768 -0.641 1.00 54.44 301 ASP A N 1
ATOM 2430 C CA . ASP A 1 301 ? 6.266 19.840 -0.762 1.00 54.44 301 ASP A CA 1
ATOM 2431 C C . ASP A 1 301 ? 7.418 19.743 0.267 1.00 54.44 301 ASP A C 1
ATOM 2433 O O . ASP A 1 301 ? 7.797 20.709 0.933 1.00 54.44 301 ASP A O 1
ATOM 2437 N N . ASN A 1 302 ? 8.037 18.566 0.403 1.00 62.34 302 ASN A N 1
ATOM 2438 C CA . ASN A 1 302 ? 9.205 18.411 1.280 1.00 62.34 302 ASN A CA 1
ATOM 2439 C C . ASN A 1 302 ? 10.442 19.162 0.745 1.00 62.34 302 ASN A C 1
ATOM 2441 O O . ASN A 1 302 ? 11.152 18.685 -0.134 1.00 62.34 302 ASN A O 1
ATOM 2445 N N . GLN A 1 303 ? 10.759 20.326 1.322 1.00 58.00 303 GLN A N 1
ATOM 2446 C CA . GLN A 1 303 ? 11.958 21.109 0.974 1.00 58.00 303 GLN A CA 1
ATOM 2447 C C . GLN A 1 303 ? 13.272 20.333 1.187 1.00 58.00 303 GLN A C 1
ATOM 2449 O O . GLN A 1 303 ? 14.205 20.455 0.395 1.00 58.00 303 GLN A O 1
ATOM 2454 N N . GLU A 1 304 ? 13.317 19.474 2.210 1.00 60.19 304 GLU A N 1
ATOM 2455 C CA . GLU A 1 304 ? 14.461 18.613 2.545 1.00 60.19 304 GLU A CA 1
ATOM 2456 C C . GLU A 1 304 ? 14.769 17.582 1.442 1.00 60.19 304 GLU A C 1
ATOM 2458 O O . GLU A 1 304 ? 15.923 17.213 1.220 1.00 60.19 304 GLU A O 1
ATOM 2463 N N . TYR A 1 305 ? 13.749 17.183 0.674 1.00 61.97 305 TYR A N 1
ATOM 2464 C CA . TYR A 1 305 ? 13.903 16.286 -0.468 1.00 61.97 305 TYR A CA 1
ATOM 2465 C C . TYR A 1 305 ? 14.695 16.938 -1.614 1.00 61.97 305 TYR A C 1
ATOM 2467 O O . TYR A 1 305 ? 15.545 16.281 -2.217 1.00 61.97 305 TYR A O 1
ATOM 2475 N N . TYR A 1 306 ? 14.480 18.230 -1.890 1.00 60.91 306 TYR A N 1
ATOM 2476 C CA . TYR A 1 306 ? 15.174 18.922 -2.984 1.00 60.91 306 TYR A CA 1
ATOM 2477 C C . TYR A 1 306 ? 16.687 19.061 -2.740 1.00 60.91 306 TYR A C 1
ATOM 2479 O O . TYR A 1 306 ? 17.432 19.301 -3.688 1.00 60.91 306 TYR A O 1
ATOM 2487 N N . LEU A 1 307 ? 17.152 18.879 -1.498 1.00 70.06 307 LEU A N 1
ATOM 2488 C CA . LEU A 1 307 ? 18.572 18.936 -1.145 1.00 70.06 307 LEU A CA 1
ATOM 2489 C C . LEU A 1 307 ? 19.317 17.642 -1.497 1.00 70.06 307 LEU A C 1
ATOM 2491 O O . LEU A 1 307 ? 20.441 17.706 -1.993 1.00 70.06 307 LEU A O 1
ATOM 2495 N N . ASN A 1 308 ? 18.721 16.467 -1.246 1.00 79.06 308 ASN A N 1
ATOM 2496 C CA . ASN A 1 308 ? 19.334 15.184 -1.607 1.00 79.06 308 ASN A CA 1
ATOM 2497 C C . ASN A 1 308 ? 18.302 14.069 -1.901 1.00 79.06 308 ASN A C 1
ATOM 2499 O O . ASN A 1 308 ? 18.046 13.207 -1.052 1.00 79.06 308 ASN A O 1
ATOM 2503 N N . PRO A 1 309 ? 17.743 14.039 -3.127 1.00 75.81 309 PRO A N 1
ATOM 2504 C CA . PRO A 1 309 ? 16.700 13.094 -3.531 1.00 75.81 309 PRO A CA 1
ATOM 2505 C C . PRO A 1 309 ? 17.053 11.618 -3.342 1.00 75.81 309 PRO A C 1
ATOM 2507 O O . PRO A 1 309 ? 16.213 10.832 -2.903 1.00 75.81 309 PRO A O 1
ATOM 2510 N N . ALA A 1 310 ? 18.285 11.225 -3.674 1.00 79.19 310 ALA A N 1
ATOM 2511 C CA . ALA A 1 310 ? 18.705 9.827 -3.647 1.00 79.19 310 ALA A CA 1
ATOM 2512 C C . ALA A 1 310 ? 18.836 9.301 -2.212 1.00 79.19 310 ALA A C 1
ATOM 2514 O O . ALA A 1 310 ? 18.316 8.229 -1.905 1.00 79.19 310 ALA A O 1
ATOM 2515 N N . ILE A 1 311 ? 19.476 10.075 -1.326 1.00 82.56 311 ILE A N 1
ATOM 2516 C CA . ILE A 1 311 ? 19.626 9.705 0.088 1.00 82.56 311 ILE A CA 1
ATOM 2517 C C . ILE A 1 311 ? 18.263 9.681 0.775 1.00 82.56 311 ILE A C 1
ATOM 2519 O O . ILE A 1 311 ? 17.960 8.726 1.484 1.00 82.56 311 ILE A O 1
ATOM 2523 N N . PHE A 1 312 ? 17.425 10.694 0.536 1.00 84.00 312 PHE A N 1
ATOM 2524 C CA . PHE A 1 312 ? 16.084 10.735 1.113 1.00 84.00 312 PHE A CA 1
ATOM 2525 C C . PHE A 1 312 ? 15.244 9.530 0.668 1.00 84.00 312 PHE A C 1
ATOM 2527 O O . PHE A 1 312 ? 14.657 8.848 1.504 1.00 84.00 312 PHE A O 1
ATOM 2534 N N . THR A 1 313 ? 15.241 9.217 -0.632 1.00 84.81 313 THR A N 1
ATOM 2535 C CA . THR A 1 313 ? 14.507 8.059 -1.173 1.00 84.81 313 THR A CA 1
ATOM 2536 C C . THR A 1 313 ? 14.986 6.753 -0.544 1.00 84.81 313 THR A C 1
ATOM 2538 O O . THR A 1 313 ? 14.159 5.938 -0.143 1.00 84.81 313 THR A O 1
ATOM 2541 N N . GLN A 1 314 ? 16.303 6.570 -0.397 1.00 87.88 314 GLN A N 1
ATOM 2542 C CA . GLN A 1 314 ? 16.860 5.381 0.246 1.00 87.88 314 GLN A CA 1
ATOM 2543 C C . GLN A 1 314 ? 16.447 5.271 1.715 1.00 87.88 314 GLN A C 1
ATOM 2545 O O . GLN A 1 314 ? 15.966 4.229 2.141 1.00 87.88 314 GLN A O 1
ATOM 2550 N N . LEU A 1 315 ? 16.586 6.360 2.474 1.00 87.75 315 LEU A N 1
ATOM 2551 C CA . LEU A 1 315 ? 16.272 6.400 3.901 1.00 87.75 315 LEU A CA 1
ATOM 2552 C C . LEU A 1 315 ? 14.816 6.011 4.183 1.00 87.75 315 LEU A C 1
ATOM 2554 O O . LEU A 1 315 ? 14.518 5.339 5.171 1.00 87.75 315 LEU A O 1
ATOM 2558 N N . VAL A 1 316 ? 13.902 6.473 3.332 1.00 89.31 316 VAL A N 1
ATOM 2559 C CA . VAL A 1 316 ? 12.475 6.172 3.449 1.00 89.31 316 VAL A CA 1
ATOM 2560 C C . VAL A 1 316 ? 12.178 4.733 3.012 1.00 89.31 316 VAL A C 1
ATOM 2562 O O . VAL A 1 316 ? 11.372 4.058 3.652 1.00 89.31 316 VAL A O 1
ATOM 2565 N N . LEU A 1 317 ? 12.854 4.235 1.974 1.00 91.12 317 LEU A N 1
ATOM 2566 C CA . LEU A 1 317 ? 12.728 2.844 1.540 1.00 91.12 317 LEU A CA 1
ATOM 2567 C C . LEU A 1 317 ? 13.227 1.847 2.579 1.00 91.12 317 LEU A C 1
ATOM 2569 O O . LEU A 1 317 ? 12.577 0.828 2.792 1.00 91.12 317 LEU A O 1
ATOM 2573 N N . ASP A 1 318 ? 14.346 2.140 3.236 1.00 91.44 318 ASP A N 1
ATOM 2574 C CA . ASP A 1 318 ? 14.895 1.283 4.286 1.00 91.44 318 ASP A CA 1
ATOM 2575 C C . ASP A 1 318 ? 13.918 1.177 5.464 1.00 91.44 318 ASP A C 1
ATOM 2577 O O . ASP A 1 318 ? 13.676 0.079 5.964 1.00 91.44 318 ASP A O 1
ATOM 2581 N N . ALA A 1 319 ? 13.273 2.291 5.832 1.00 92.31 319 ALA A N 1
ATOM 2582 C CA . ALA A 1 319 ? 12.219 2.303 6.843 1.00 92.31 319 ALA A CA 1
ATOM 2583 C C . ALA A 1 319 ? 11.012 1.437 6.432 1.00 92.31 319 ALA A C 1
ATOM 2585 O O . ALA A 1 319 ? 10.511 0.663 7.243 1.00 92.31 319 ALA A O 1
ATOM 2586 N N . ILE A 1 320 ? 10.558 1.518 5.175 1.00 93.69 320 ILE A N 1
ATOM 2587 C CA . ILE A 1 320 ? 9.483 0.650 4.658 1.00 93.69 320 ILE A CA 1
ATOM 2588 C C . ILE A 1 320 ? 9.894 -0.820 4.658 1.00 93.69 320 ILE A C 1
ATOM 2590 O O . ILE A 1 320 ? 9.092 -1.675 5.029 1.00 93.69 320 ILE A O 1
ATOM 2594 N N . ASN A 1 321 ? 11.122 -1.127 4.243 1.00 92.31 321 ASN A N 1
ATOM 2595 C CA . ASN A 1 321 ? 11.610 -2.496 4.214 1.00 92.31 321 ASN A CA 1
ATOM 2596 C C . ASN A 1 321 ? 11.638 -3.090 5.627 1.00 92.31 321 ASN A C 1
ATOM 2598 O O . ASN A 1 321 ? 11.125 -4.182 5.824 1.00 92.31 321 ASN A O 1
ATOM 2602 N N . GLU A 1 322 ? 12.148 -2.358 6.620 1.00 91.81 322 GLU A N 1
ATOM 2603 C CA . GLU A 1 322 ? 12.129 -2.790 8.023 1.00 91.81 322 GLU A CA 1
ATOM 2604 C C . GLU A 1 322 ? 10.700 -3.060 8.521 1.00 91.81 322 GLU A C 1
ATOM 2606 O O . GLU A 1 322 ? 10.435 -4.117 9.093 1.00 91.81 322 GLU A O 1
ATOM 2611 N N . LEU A 1 323 ? 9.760 -2.150 8.236 1.00 91.56 323 LEU A N 1
ATOM 2612 C CA . LEU A 1 323 ? 8.346 -2.311 8.589 1.00 91.56 323 LEU A CA 1
ATOM 2613 C C . LEU A 1 323 ? 7.724 -3.566 7.958 1.00 91.56 323 LEU A C 1
ATOM 2615 O O . LEU A 1 323 ? 7.017 -4.312 8.634 1.00 91.56 323 LEU A O 1
ATOM 2619 N N . LEU A 1 324 ? 8.004 -3.817 6.677 1.00 88.81 324 LEU A N 1
ATOM 2620 C CA . LEU A 1 324 ? 7.528 -5.010 5.981 1.00 88.81 324 LEU A CA 1
ATOM 2621 C C . LEU A 1 324 ? 8.162 -6.282 6.539 1.00 88.81 324 LEU A C 1
ATOM 2623 O O . LEU A 1 324 ? 7.449 -7.255 6.742 1.00 88.81 324 LEU A O 1
ATOM 2627 N N . GLN A 1 325 ? 9.466 -6.292 6.823 1.00 87.12 325 GLN A N 1
ATOM 2628 C CA . GLN A 1 325 ? 10.112 -7.463 7.420 1.00 87.12 325 GLN A CA 1
ATOM 2629 C C . GLN A 1 325 ? 9.497 -7.814 8.774 1.00 87.12 325 GLN A C 1
ATOM 2631 O O . GLN A 1 325 ? 9.313 -8.993 9.062 1.00 87.12 325 GLN A O 1
ATOM 2636 N N . VAL A 1 326 ? 9.140 -6.821 9.593 1.00 85.38 326 VAL A N 1
ATOM 2637 C CA . VAL A 1 326 ? 8.430 -7.099 10.844 1.00 85.38 326 VAL A CA 1
ATOM 2638 C C . VAL A 1 326 ? 7.054 -7.691 10.573 1.00 85.38 326 VAL A C 1
ATOM 2640 O O . VAL A 1 326 ? 6.750 -8.722 11.150 1.00 85.38 326 VAL A O 1
ATOM 2643 N N . LEU A 1 327 ? 6.262 -7.109 9.667 1.00 81.62 327 LEU A N 1
ATOM 2644 C CA . LEU A 1 327 ? 4.930 -7.627 9.335 1.00 81.62 327 LEU A CA 1
ATOM 2645 C C . LEU A 1 327 ? 4.966 -9.057 8.768 1.00 81.62 327 LEU A C 1
ATOM 2647 O O . LEU A 1 327 ? 4.076 -9.848 9.040 1.00 81.62 327 LEU A O 1
ATOM 2651 N N . ILE A 1 328 ? 5.980 -9.385 7.966 1.00 80.00 328 ILE A N 1
ATOM 2652 C CA . ILE A 1 328 ? 6.136 -10.707 7.342 1.00 80.00 328 ILE A CA 1
ATOM 2653 C C . ILE A 1 328 ? 6.516 -11.779 8.370 1.00 80.00 328 ILE A C 1
ATOM 2655 O O . ILE A 1 328 ? 6.142 -12.938 8.209 1.00 80.00 328 ILE A O 1
ATOM 2659 N N . ASN A 1 329 ? 7.289 -11.398 9.390 1.00 75.56 329 ASN A N 1
ATOM 2660 C CA . ASN A 1 329 ? 7.732 -12.293 10.460 1.00 75.56 329 ASN A CA 1
ATOM 2661 C C . ASN A 1 329 ? 6.810 -12.263 11.690 1.00 75.56 329 ASN A C 1
ATOM 2663 O O . ASN A 1 329 ? 7.111 -12.938 12.678 1.00 75.56 329 ASN A O 1
ATOM 2667 N N . PHE A 1 330 ? 5.752 -11.452 11.638 1.00 66.50 330 PHE A N 1
ATOM 2668 C CA . PHE A 1 330 ? 4.683 -11.394 12.624 1.00 66.50 330 PHE A CA 1
ATOM 2669 C C . PHE A 1 330 ? 3.772 -12.613 12.467 1.00 66.50 330 PHE A C 1
ATOM 2671 O O . PHE A 1 330 ? 3.430 -13.222 13.506 1.00 66.50 330 PHE A O 1
#

Organism: NCBI:txid392030

InterPro domains:
  IPR052249 Roquin domain-containing protein [PTHR13139] (13-184)

Solvent-accessible surface area (backbone atoms only — not comparable to full-atom values): 19128 Å² total; per-residue (Å²): 135,83,81,77,80,75,76,79,76,67,80,69,54,68,78,48,23,18,78,83,76,65,45,65,56,42,82,87,50,68,51,33,27,35,30,48,39,40,90,76,39,51,38,28,24,37,73,76,43,80,78,74,79,84,70,65,69,46,55,38,62,49,40,52,77,40,64,68,89,77,50,63,74,89,66,64,54,92,47,72,52,56,48,53,46,36,51,51,24,58,68,45,38,61,54,75,69,38,90,80,29,87,76,79,61,53,75,66,55,52,51,36,52,51,44,34,70,35,32,28,71,84,50,74,63,4,23,57,49,25,52,50,23,48,34,55,36,50,41,51,52,53,50,53,55,48,49,76,47,53,53,71,72,57,51,54,50,51,53,38,57,73,65,67,54,90,63,93,73,69,72,62,54,74,58,46,52,53,53,53,51,44,51,55,50,44,50,75,77,43,86,84,68,57,40,71,56,53,35,56,52,47,55,62,65,59,49,76,81,48,98,66,86,57,61,62,62,32,42,54,70,35,70,36,59,54,73,67,74,46,82,63,54,38,47,54,50,14,36,72,60,64,74,36,64,84,47,18,69,63,44,41,54,51,50,61,72,69,58,56,97,56,52,53,62,51,46,60,68,46,44,59,57,46,37,59,72,60,31,82,91,43,52,75,58,58,67,51,52,60,44,50,60,57,40,65,67,68,54,100,77,51,68,75,41,80,75,42,55,68,62,50,54,36,59,53,48,53,41,51,49,54,55,48,53,50,63,74,74,102

Nearest PDB structures (foldseek):
  4txa-assembly1_A  TM=6.776E-01  e=3.581E-12  Mus musculus
  4qil-assembly2_B  TM=6.598E-01  e=2.657E-08  Homo sapiens
  4z31-assembly1_A  TM=6.482E-01  e=2.775E-08  Homo sapiens
  4qik-assembly3_B  TM=6.171E-01  e=2.545E-08  Homo sapiens
  4z31-assembly1_B  TM=5.991E-01  e=4.095E-08  Homo sapiens

Mean predicted aligned error: 12.29 Å

Foldseek 3Di:
DDDDPPPDDAPLQQLQAAPPPRDGADQPDQQRFWFFDLQPLGIHGLVPDPVNPDTARLVLSVVLVDPPVPHDPVNQDPALLSVLSNVVSPLCSVLSPDPPNVPQADPVLSVLNSQLSSAGCPDPSSVLSNLVSLLVNLLVLLLVVLQVLDDLVVLLVVLCVVLVNPDPCDDDLVLLVLLLVQLVVCCVVPVDDALVVSLVRSCVVSVPPDPDDCNSVSCCLRVDPSLLQRSDQLQSVCCSRRVGRPCSVSSVVSSVSVDDLCSLVSSLVCSCVSQVVSHDVSNVCPVLSVLSVLSSPSDSDPPVCVVPVSVSSSVNSVSSSVSVVVSSVD

Secondary structure (DSSP, 8-state):
-------PPPGGGGGGB-TTT-PBP-SSSGGG-EEE-TTT--EEETTT-SSTTSS-B-HHHHHHHS-GGGS-GGGS-S-HHHHHHHHHHHHHHHHHH-TTGGGTS-HHHHHHHHHHHT--SSSHHHHHHHHHHHHHHHHHHHHHHHHHH--HHHHHHHHHHHTT--S-----HHHHHHHHHHHHHHHHH-TT--HHHHHHHHHHHHTTS--S--HHHHHHHHS-THHHHS---HHHHHHHHHSSSTTHHHHHHHHHHH--TTHHHHHHHHHHHHHHHH-GGGGGGGGGHHHHHHHHT--TT-HHHHH-HHHHHHHHHHHHHHHHHHHHH-